Protein AF-A0A520KBC7-F1 (afdb_monomer)

Sequence (302 aa):
MHSKHIVSLVLLIMVIATLPVSIAQEDVDVLFDLSKEHDATYGNPIVQSDRLCSSLADDGITYGFIEEDETLSLASLVRARILVIWDPDEMYSSEEMEAVRAFVEQGGVLIFAGTSFFDTPSMVFDNINELLDPFGIQMVHERVIDRTNFVGCHCGTTPVATVFAPDSYFYNIEEIALSHSCYLEVEENVTVLVKGDDDAFVDKNNNEVHDEDEPQGDIPLIAQTVYGEGKVIVLPTEKTFERISIGRKDNMKFAVNLFGDLVSGSRPTEESSIPIPYVVAGIAVIAVCGGAVVIFMRRHQK

Solvent-accessible surface area (backbone atoms only — not comparable to full-atom values): 16171 Å² total; per-residue (Å²): 128,70,68,63,58,54,52,53,51,53,50,51,52,49,53,60,72,66,48,80,80,73,75,78,76,78,71,29,46,33,31,36,39,36,38,35,46,80,75,51,88,89,43,56,65,71,67,30,34,41,58,48,54,49,53,37,48,74,72,68,45,46,67,50,74,39,48,68,90,50,76,65,36,47,82,70,50,71,41,28,49,28,42,32,44,42,43,58,67,48,73,76,51,74,65,32,42,50,19,54,51,53,38,21,38,73,40,22,30,38,35,39,26,22,47,44,53,89,78,48,56,68,71,34,48,54,42,51,30,63,61,32,46,90,65,39,38,35,68,44,92,36,35,37,32,12,86,85,46,50,60,83,62,91,78,9,43,16,24,45,36,68,44,66,48,99,49,74,43,51,66,96,56,72,38,37,46,40,40,42,16,21,34,45,50,67,41,94,85,38,45,64,40,28,25,37,47,83,71,22,28,44,37,82,85,73,79,81,61,94,50,97,89,40,60,60,14,81,45,33,36,26,37,36,34,76,40,79,66,15,35,40,35,41,36,26,26,34,46,24,48,23,57,80,38,20,75,35,79,34,25,48,56,38,49,51,34,40,54,51,49,52,66,67,69,62,65,77,90,61,85,80,71,69,62,64,70,56,60,51,50,53,51,49,50,52,51,52,54,51,49,51,52,53,55,53,54,62,64,71,74,109

Secondary structure (DSSP, 8-state):
-THHHHHHHHHHHHHHHHS-----PPPEEEEEE-TT---TTS--HHHHSHHHHHHHHHTT--EEEE-TTPPP-HHHHTTEEEEEEE---SPPPHHHHHHHHHHHHTT-EEEEE---TTTS-HHHHHHHHHHHGGGTEEEESSEEE-SSSB-SSTT--SBEE-EE-S-GGGTT---EE-TT--EEEE-TTSEEEEE--TT-EEESSSSSS--TTS-BSS-EEEEEEEETTEEEEEES-GGGTSTTTTTSTTHHHHHHHHHHHHHHH----------HHHHHHHHHHHHHHHHHHHHHHHHT--

pLDDT: mean 83.07, std 18.8, range [35.19, 98.5]

Radius of gyration: 25.47 Å; Cα contacts (8 Å, |Δi|>4): 564; chains: 1; bounding box: 70×42×78 Å

Structure (mmCIF, N/CA/C/O backbone):
data_AF-A0A520KBC7-F1
#
_entry.id   AF-A0A520KBC7-F1
#
loop_
_atom_site.group_PDB
_atom_site.id
_atom_site.type_symbol
_atom_site.label_atom_id
_atom_site.label_alt_id
_atom_site.label_comp_id
_atom_site.label_asym_id
_atom_site.label_entity_id
_atom_site.label_seq_id
_atom_site.pdbx_PDB_ins_code
_atom_site.Cartn_x
_atom_site.Cartn_y
_atom_site.Cartn_z
_atom_site.occupancy
_atom_site.B_iso_or_equiv
_atom_site.auth_seq_id
_atom_site.auth_comp_id
_atom_site.auth_asym_id
_atom_site.auth_atom_id
_atom_site.pdbx_PDB_model_num
ATOM 1 N N . MET A 1 1 ? -32.234 22.186 57.956 1.00 51.84 1 MET A N 1
ATOM 2 C CA . MET A 1 1 ? -32.340 20.938 57.159 1.00 51.84 1 MET A CA 1
ATOM 3 C C . MET A 1 1 ? -32.012 21.122 55.668 1.00 51.84 1 MET A C 1
ATOM 5 O O . MET A 1 1 ? -31.654 20.145 55.038 1.00 51.84 1 MET A O 1
ATOM 9 N N . HIS A 1 2 ? -32.038 22.341 55.106 1.00 50.91 2 HIS A N 1
ATOM 10 C CA . HIS A 1 2 ? -31.767 22.600 53.676 1.00 50.91 2 HIS A CA 1
ATOM 11 C C . HIS A 1 2 ? -30.301 22.464 53.205 1.00 50.91 2 HIS A C 1
ATOM 13 O O . HIS A 1 2 ? -30.071 22.229 52.025 1.00 50.91 2 HIS A O 1
ATOM 19 N N . SER A 1 3 ? -29.300 22.566 54.089 1.00 49.81 3 SER A N 1
ATOM 20 C CA . SER A 1 3 ? -27.886 22.581 53.660 1.00 49.81 3 SER A CA 1
ATOM 21 C C . SER A 1 3 ? -27.352 21.206 53.221 1.00 49.81 3 SER A C 1
ATOM 23 O O . SER A 1 3 ? -26.465 21.145 52.378 1.00 49.81 3 SER A O 1
ATOM 25 N N . LYS A 1 4 ? -27.917 20.095 53.718 1.00 47.84 4 LYS A N 1
ATOM 26 C CA . LYS A 1 4 ? -27.456 18.742 53.355 1.00 47.84 4 LYS A CA 1
ATOM 27 C C . LYS A 1 4 ? -27.830 18.350 51.919 1.00 47.84 4 LYS A C 1
ATOM 29 O O . LYS A 1 4 ? -27.088 17.617 51.280 1.00 47.84 4 LYS A O 1
ATOM 34 N N . HIS A 1 5 ? -28.943 18.869 51.397 1.00 50.50 5 HIS A N 1
ATOM 35 C CA . HIS A 1 5 ? -29.412 18.552 50.042 1.00 50.50 5 HIS A CA 1
ATOM 36 C C . HIS A 1 5 ? -28.652 19.328 48.966 1.00 50.50 5 HIS A C 1
ATOM 38 O O . HIS A 1 5 ? -28.378 18.778 47.906 1.00 50.50 5 HIS A O 1
ATOM 44 N N . ILE A 1 6 ? -28.235 20.562 49.272 1.00 59.25 6 ILE A N 1
ATOM 45 C CA . ILE A 1 6 ? -27.356 21.347 48.395 1.00 59.25 6 ILE A CA 1
ATOM 46 C C . ILE A 1 6 ? -25.980 20.679 48.305 1.00 59.25 6 ILE A C 1
ATOM 48 O O . ILE A 1 6 ? -25.452 20.522 47.211 1.00 59.25 6 ILE A O 1
ATOM 52 N N . VAL A 1 7 ? -25.440 20.196 49.430 1.00 62.03 7 VAL A N 1
ATOM 53 C CA . VAL A 1 7 ? -24.154 19.481 49.450 1.00 62.03 7 VAL A CA 1
ATOM 54 C C . VAL A 1 7 ? -24.212 18.183 48.635 1.00 62.03 7 VAL A C 1
ATOM 56 O O . VAL A 1 7 ? -23.311 17.947 47.839 1.00 62.03 7 VAL A O 1
ATOM 59 N N . SER A 1 8 ? -25.277 17.378 48.751 1.00 59.84 8 SER A N 1
ATOM 60 C CA . SER A 1 8 ? -25.430 16.164 47.926 1.00 59.84 8 SER A CA 1
ATOM 61 C C . SER A 1 8 ? -25.583 16.452 46.431 1.00 59.84 8 SER A C 1
ATOM 63 O O . SER A 1 8 ? -25.040 15.705 45.625 1.00 59.84 8 SER A O 1
ATOM 65 N N . LEU A 1 9 ? -26.299 17.515 46.050 1.00 59.88 9 LEU A N 1
ATOM 66 C CA . LEU A 1 9 ? -26.472 17.874 44.640 1.00 59.88 9 LEU A CA 1
ATOM 67 C C . LEU A 1 9 ? -25.161 18.394 44.028 1.00 59.88 9 LEU A C 1
ATOM 69 O O . LEU A 1 9 ? -24.822 18.028 42.908 1.00 59.88 9 LEU A O 1
ATOM 73 N N . VAL A 1 10 ? -24.396 19.190 44.781 1.00 64.38 10 VAL A N 1
ATOM 74 C CA . VAL A 1 10 ? -23.075 19.683 44.360 1.00 64.38 10 VAL A CA 1
ATOM 75 C C . VAL A 1 10 ? -22.066 18.538 44.246 1.00 64.38 10 VAL A C 1
ATOM 77 O O . VAL A 1 10 ? -21.318 18.498 43.275 1.00 64.38 10 VAL A O 1
ATOM 80 N N . LEU A 1 11 ? -22.084 17.571 45.172 1.00 59.16 11 LEU A N 1
ATOM 81 C CA . LEU A 1 11 ? -21.259 16.359 45.082 1.00 59.16 11 LEU A CA 1
ATOM 82 C C . LEU A 1 11 ? -21.613 15.510 43.857 1.00 59.16 11 LEU A C 1
ATOM 84 O O . LEU A 1 11 ? -20.711 15.020 43.192 1.00 59.16 11 LEU A O 1
ATOM 88 N N . LEU A 1 12 ? -22.898 15.371 43.520 1.00 58.34 12 LEU A N 1
ATOM 89 C CA . LEU A 1 12 ? -23.326 14.620 42.337 1.00 58.34 12 LEU A CA 1
ATOM 90 C C . LEU A 1 12 ? -22.890 15.307 41.033 1.00 58.34 12 LEU A C 1
ATOM 92 O O . LEU A 1 12 ? -22.403 14.640 40.126 1.00 58.34 12 LEU A O 1
ATOM 96 N N . ILE A 1 13 ? -23.013 16.636 40.952 1.00 59.69 13 ILE A N 1
ATOM 97 C CA . ILE A 1 13 ? -22.555 17.416 39.792 1.00 59.69 13 ILE A CA 1
ATOM 98 C C . ILE A 1 13 ? -21.027 17.378 39.680 1.00 59.69 13 ILE A C 1
ATOM 100 O O . ILE A 1 13 ? -20.516 17.232 38.576 1.00 59.69 13 ILE A O 1
ATOM 104 N N . MET A 1 14 ? -20.293 17.447 40.798 1.00 54.41 14 MET A N 1
ATOM 105 C CA . MET A 1 14 ? -18.836 17.281 40.787 1.00 54.41 14 MET A CA 1
ATOM 106 C C . MET A 1 14 ? -18.424 15.882 40.334 1.00 54.41 14 MET A C 1
ATOM 108 O O . MET A 1 14 ? -17.518 15.782 39.523 1.00 54.41 14 MET A O 1
ATOM 112 N N . VAL A 1 15 ? -19.109 14.822 40.777 1.00 56.53 15 VAL A N 1
ATOM 113 C CA . VAL A 1 15 ? -18.827 13.452 40.318 1.00 56.53 15 VAL A CA 1
ATOM 114 C C . VAL A 1 15 ? -19.053 13.327 38.810 1.00 56.53 15 VAL A C 1
ATOM 116 O O . VAL A 1 15 ? -18.193 12.787 38.124 1.00 56.53 15 VAL A O 1
ATOM 119 N N . ILE A 1 16 ? -20.142 13.892 38.275 1.00 56.03 16 ILE A N 1
ATOM 120 C CA . ILE A 1 16 ? -20.422 13.894 36.828 1.00 56.03 16 ILE A CA 1
ATOM 121 C C . ILE A 1 16 ? -19.399 14.743 36.054 1.00 56.03 16 ILE A C 1
ATOM 123 O O . ILE A 1 16 ? -18.991 14.347 34.971 1.00 56.03 16 ILE A O 1
ATOM 127 N N . ALA A 1 17 ? -18.939 15.866 36.612 1.00 54.88 17 ALA A N 1
ATOM 128 C CA . ALA A 1 17 ? -17.923 16.727 35.997 1.00 54.88 17 ALA A CA 1
ATOM 129 C C . ALA A 1 17 ? -16.489 16.168 36.091 1.00 54.88 17 ALA A C 1
ATOM 131 O O . ALA A 1 17 ? -15.607 16.646 35.385 1.00 54.88 17 ALA A O 1
ATOM 132 N N . THR A 1 18 ? -16.245 15.184 36.964 1.00 48.97 18 THR A N 1
ATOM 133 C CA . THR A 1 18 ? -14.962 14.463 37.067 1.00 48.97 18 THR A CA 1
ATOM 134 C C . THR A 1 18 ? -14.933 13.156 36.288 1.00 48.97 18 THR A C 1
ATOM 136 O O . THR A 1 18 ? -13.871 12.544 36.189 1.00 48.97 18 THR A O 1
ATOM 139 N N . LEU A 1 19 ? -16.073 12.698 35.760 1.00 42.78 19 LEU A N 1
ATOM 140 C CA . LEU A 1 19 ? -16.052 11.593 34.814 1.00 42.78 19 LEU A CA 1
ATOM 141 C C . LEU A 1 19 ? -15.386 12.117 33.540 1.00 42.78 19 LEU A C 1
ATOM 143 O O . LEU A 1 19 ? -15.850 13.129 33.009 1.00 42.78 19 LEU A O 1
ATOM 147 N N . PRO A 1 20 ? -14.304 11.483 33.057 1.00 40.88 20 PRO A N 1
ATOM 148 C CA . PRO A 1 20 ? -13.766 11.830 31.760 1.00 40.88 20 PRO A CA 1
ATOM 149 C C . PRO A 1 20 ? -14.898 11.642 30.754 1.00 40.88 20 PRO A C 1
ATOM 151 O O . PRO A 1 20 ? -15.400 10.533 30.560 1.00 40.88 20 PRO A O 1
ATOM 154 N N . VAL A 1 21 ? -15.342 12.743 30.152 1.00 41.38 21 VAL A N 1
ATOM 155 C CA . VAL A 1 21 ? -16.108 12.681 28.915 1.00 41.38 21 VAL A CA 1
ATOM 156 C C . VAL A 1 21 ? -15.097 12.209 27.882 1.00 41.38 21 VAL A C 1
ATOM 158 O O . VAL A 1 21 ? -14.414 13.012 27.257 1.00 41.38 21 VAL A O 1
ATOM 161 N N . SER A 1 22 ? -14.924 10.893 27.784 1.00 43.44 22 SER A N 1
ATOM 162 C CA . SER A 1 22 ? -14.342 10.301 26.595 1.00 43.44 22 SER A CA 1
ATOM 163 C C . SER A 1 22 ? -15.355 10.606 25.501 1.00 43.44 22 SER A C 1
ATOM 165 O O . SER A 1 22 ? -16.451 10.044 25.472 1.00 43.44 22 SER A O 1
ATOM 167 N N . ILE A 1 23 ? -15.058 11.634 24.708 1.00 44.06 23 ILE A N 1
ATOM 168 C CA . ILE A 1 23 ? -15.735 11.835 23.436 1.00 44.06 23 ILE A CA 1
ATOM 169 C C . ILE A 1 23 ? -15.418 10.555 22.672 1.00 44.06 23 ILE A C 1
ATOM 171 O O . ILE A 1 23 ? -14.254 10.310 22.367 1.00 44.06 23 ILE A O 1
ATOM 175 N N . ALA A 1 24 ? -16.413 9.691 22.482 1.00 52.38 24 ALA A N 1
ATOM 176 C CA . ALA A 1 24 ? -16.240 8.524 21.638 1.00 52.38 24 ALA A CA 1
ATOM 177 C C . ALA A 1 24 ? -15.843 9.046 20.251 1.00 52.38 24 ALA A C 1
ATOM 179 O O . ALA A 1 24 ? -16.612 9.792 19.643 1.00 52.38 24 ALA A O 1
ATOM 180 N N . GLN A 1 25 ? -14.618 8.745 19.814 1.00 63.28 25 GLN A N 1
ATOM 181 C CA . GLN A 1 25 ? -14.215 8.941 18.424 1.00 63.28 25 GLN A CA 1
ATOM 182 C C . GLN A 1 25 ? -15.192 8.143 17.550 1.00 63.28 25 GLN A C 1
ATOM 184 O O . GLN A 1 25 ? -15.573 7.033 17.919 1.00 63.28 25 GLN A O 1
ATOM 189 N N . GLU A 1 26 ? -15.646 8.732 16.444 1.00 77.38 26 GLU A N 1
ATOM 190 C CA . GLU A 1 26 ? -16.588 8.064 15.543 1.00 77.38 26 GLU A CA 1
ATOM 191 C C . GLU A 1 26 ? -15.922 6.864 14.854 1.00 77.38 26 GLU A C 1
ATOM 193 O O . GLU A 1 26 ? -14.722 6.894 14.550 1.00 77.38 26 GLU A O 1
ATOM 198 N N . ASP A 1 27 ? -16.721 5.818 14.628 1.00 91.31 27 ASP A N 1
ATOM 199 C CA . ASP A 1 27 ? -16.330 4.674 13.809 1.00 91.31 27 ASP A CA 1
ATOM 200 C C . ASP A 1 27 ? -16.151 5.136 12.358 1.00 91.31 27 ASP A C 1
ATOM 202 O O . ASP A 1 27 ? -16.960 5.909 11.834 1.00 91.31 27 ASP A O 1
ATOM 206 N N . VAL A 1 28 ? -15.097 4.653 11.709 1.00 95.25 28 VAL A N 1
ATOM 207 C CA . VAL A 1 28 ? -14.745 4.983 10.323 1.00 95.25 28 VAL A CA 1
ATOM 208 C C . VAL A 1 28 ? -14.515 3.708 9.520 1.00 95.25 28 VAL A C 1
ATOM 210 O O . VAL A 1 28 ? -14.268 2.640 10.072 1.00 95.25 28 VAL A O 1
ATOM 213 N N . ASP A 1 29 ? -14.575 3.780 8.196 1.00 96.44 29 ASP A N 1
ATOM 214 C CA . ASP A 1 29 ? -14.237 2.628 7.361 1.00 96.44 29 ASP A CA 1
ATOM 215 C C . ASP A 1 29 ? -12.716 2.446 7.275 1.00 96.44 29 ASP A C 1
ATOM 217 O O . ASP A 1 29 ? -12.220 1.326 7.411 1.00 96.44 29 ASP A O 1
ATOM 221 N N . VAL A 1 30 ? -11.981 3.549 7.098 1.00 96.75 30 VAL A N 1
ATOM 222 C CA . VAL A 1 30 ? -10.523 3.569 6.909 1.00 96.75 30 VAL A CA 1
ATOM 223 C C . VAL A 1 30 ? -9.851 4.443 7.962 1.00 96.75 30 VAL A C 1
ATOM 225 O O . VAL A 1 30 ? -10.246 5.584 8.182 1.00 96.75 30 VAL A O 1
ATOM 228 N N . LEU A 1 31 ? -8.801 3.939 8.592 1.00 95.56 31 LEU A N 1
ATOM 229 C CA . LEU A 1 31 ? -7.990 4.683 9.543 1.00 95.56 31 LEU A CA 1
ATOM 230 C C . LEU A 1 31 ? -6.550 4.729 9.049 1.00 95.56 31 LEU A C 1
ATOM 232 O O . LEU A 1 31 ? -5.911 3.690 8.924 1.00 95.56 31 LEU A O 1
ATOM 236 N N . PHE A 1 32 ? -6.067 5.928 8.743 1.00 94.31 32 PHE A N 1
ATOM 237 C CA . PHE A 1 32 ? -4.689 6.162 8.328 1.00 94.31 32 PHE A CA 1
ATOM 238 C C . PHE A 1 32 ? -3.829 6.401 9.565 1.00 94.31 32 PHE A C 1
ATOM 240 O O . PHE A 1 32 ? -4.087 7.333 10.327 1.00 94.31 32 PHE A O 1
ATOM 247 N N . ASP A 1 33 ? -2.833 5.552 9.774 1.00 93.44 33 ASP A N 1
ATOM 248 C CA . ASP A 1 33 ? -1.809 5.759 10.782 1.00 93.44 33 ASP A CA 1
ATOM 249 C C . ASP A 1 33 ? -0.709 6.656 10.226 1.00 93.44 33 ASP A C 1
ATOM 251 O O . ASP A 1 33 ? 0.031 6.249 9.333 1.00 93.44 33 ASP A O 1
ATOM 255 N N . LEU A 1 34 ? -0.646 7.869 10.774 1.00 88.88 34 LEU A N 1
ATOM 256 C CA . LEU A 1 34 ? 0.386 8.871 10.522 1.00 88.88 34 LEU A CA 1
ATOM 257 C C . LEU A 1 34 ? 1.220 9.117 11.792 1.00 88.88 34 LEU A C 1
ATOM 259 O O . LEU A 1 34 ? 1.985 10.074 11.856 1.00 88.88 34 LEU A O 1
ATOM 263 N N . SER A 1 35 ? 1.056 8.290 12.837 1.00 87.25 35 SER A N 1
ATOM 264 C CA . SER A 1 35 ? 1.701 8.509 14.140 1.00 87.25 35 SER A CA 1
ATOM 265 C C . SER A 1 35 ? 3.222 8.359 14.096 1.00 87.25 35 SER A C 1
ATOM 267 O O . SER A 1 35 ? 3.921 8.831 14.992 1.00 87.25 35 SER A O 1
ATOM 269 N N . LYS A 1 36 ? 3.730 7.685 13.059 1.00 87.00 36 LYS A N 1
ATOM 270 C CA . LYS A 1 36 ? 5.150 7.436 12.807 1.00 87.00 36 LYS A CA 1
ATOM 271 C C . LYS A 1 36 ? 5.651 8.139 11.553 1.00 87.00 36 LYS A C 1
ATOM 273 O O . LYS A 1 36 ? 6.631 7.668 11.007 1.00 87.00 36 LYS A O 1
ATOM 278 N N . GLU A 1 37 ? 4.991 9.193 11.080 1.00 77.25 37 GLU A N 1
ATOM 279 C CA . GLU A 1 37 ? 5.426 9.959 9.906 1.00 77.25 37 GLU A CA 1
ATOM 280 C C . GLU A 1 37 ? 5.756 11.396 10.333 1.00 77.25 37 GLU A C 1
ATOM 282 O O . GLU A 1 37 ? 4.865 12.226 10.516 1.00 77.25 37 GLU A O 1
ATOM 287 N N . HIS A 1 38 ? 7.043 11.692 10.524 1.00 64.94 38 HIS A N 1
ATOM 288 C CA . HIS A 1 38 ? 7.527 12.989 11.015 1.00 64.94 38 HIS A CA 1
ATOM 289 C C . HIS A 1 38 ? 8.168 13.838 9.911 1.00 64.94 38 HIS A C 1
ATOM 291 O O . HIS A 1 38 ? 8.307 15.064 10.057 1.00 64.94 38 HIS A O 1
ATOM 297 N N . ASP A 1 39 ? 8.566 13.221 8.798 1.00 61.00 39 ASP A N 1
ATOM 298 C CA . ASP A 1 39 ? 9.258 13.903 7.721 1.00 61.00 39 ASP A CA 1
ATOM 299 C C . ASP A 1 39 ? 8.309 14.515 6.681 1.00 61.00 39 ASP A C 1
ATOM 301 O O . ASP A 1 39 ? 7.969 13.953 5.642 1.00 61.00 39 ASP A O 1
ATOM 305 N N . ALA A 1 40 ? 7.979 15.788 6.897 1.00 52.19 40 ALA A N 1
ATOM 306 C CA . ALA A 1 40 ? 7.295 16.622 5.913 1.00 52.19 40 ALA A CA 1
ATOM 307 C C . ALA A 1 40 ? 8.164 16.995 4.686 1.00 52.19 40 ALA A C 1
ATOM 309 O O . ALA A 1 40 ? 7.801 17.935 3.965 1.00 52.19 40 ALA A O 1
ATOM 310 N N . THR A 1 41 ? 9.300 16.326 4.427 1.00 50.88 41 THR A N 1
ATOM 311 C CA . THR A 1 41 ? 10.206 16.609 3.293 1.00 50.88 41 THR A CA 1
ATOM 312 C C . THR A 1 41 ? 9.456 16.698 1.965 1.00 50.88 41 THR A C 1
ATOM 314 O O . THR A 1 41 ? 9.774 17.563 1.140 1.00 50.88 41 THR A O 1
ATOM 317 N N . TYR A 1 42 ? 8.397 15.904 1.781 1.00 55.81 42 TYR A N 1
ATOM 318 C CA . TYR A 1 42 ? 7.531 15.989 0.602 1.00 55.81 42 TYR A CA 1
ATOM 319 C C . TYR A 1 42 ? 6.178 16.656 0.859 1.00 55.81 42 TYR A C 1
ATOM 321 O O . TYR A 1 42 ? 5.507 17.033 -0.100 1.00 55.81 42 TYR A O 1
ATOM 329 N N . GLY A 1 43 ? 5.791 16.903 2.108 1.00 60.09 43 GLY A N 1
ATOM 330 C CA . GLY A 1 43 ? 4.594 17.653 2.486 1.00 60.09 43 GLY A CA 1
ATOM 331 C C . GLY A 1 43 ? 3.890 17.048 3.693 1.00 60.09 43 GLY A C 1
ATOM 332 O O . GLY A 1 43 ? 4.299 16.027 4.214 1.00 60.09 43 GLY A O 1
ATOM 333 N N . ASN A 1 44 ? 2.814 17.691 4.144 1.00 74.50 44 ASN A N 1
ATOM 334 C CA . ASN A 1 44 ? 1.978 17.126 5.198 1.00 74.50 44 ASN A CA 1
ATOM 335 C C . ASN A 1 44 ? 1.244 15.871 4.657 1.00 74.50 44 ASN A C 1
ATOM 337 O O . ASN A 1 44 ? 0.630 15.981 3.589 1.00 74.50 44 ASN A O 1
ATOM 341 N N . PRO A 1 45 ? 1.233 14.733 5.366 1.00 75.12 45 PRO A N 1
ATOM 342 C CA . PRO A 1 45 ? 0.689 13.478 4.831 1.00 75.12 45 PRO A CA 1
ATOM 343 C C . PRO A 1 45 ? -0.824 13.510 4.597 1.00 75.12 45 PRO A C 1
ATOM 345 O O . PRO A 1 45 ? -1.341 12.959 3.623 1.00 75.12 45 PRO A O 1
ATOM 348 N N . ILE A 1 46 ? -1.556 14.277 5.411 1.00 81.88 46 ILE A N 1
ATOM 349 C CA . ILE A 1 46 ? -2.983 14.573 5.200 1.00 81.88 46 ILE A CA 1
ATOM 350 C C . ILE A 1 46 ? -3.171 15.364 3.895 1.00 81.88 46 ILE A C 1
ATOM 352 O O . ILE A 1 46 ? -4.124 15.150 3.146 1.00 81.88 46 ILE A O 1
ATOM 356 N N . VAL A 1 47 ? -2.248 16.276 3.576 1.00 83.19 47 VAL A N 1
ATOM 357 C CA . VAL A 1 47 ? -2.260 17.012 2.300 1.00 83.19 47 VAL A CA 1
ATOM 358 C C . VAL A 1 47 ? -1.872 16.111 1.128 1.00 83.19 47 VAL A C 1
ATOM 360 O O . VAL A 1 47 ? -2.381 16.319 0.025 1.00 83.19 47 VAL A O 1
ATOM 363 N N . GLN A 1 48 ? -0.991 15.131 1.334 1.00 85.38 48 GLN A N 1
ATOM 364 C CA . GLN A 1 48 ? -0.601 14.182 0.291 1.00 85.38 48 GLN A CA 1
ATOM 365 C C . GLN A 1 48 ? -1.675 13.136 0.007 1.00 85.38 48 GLN A C 1
ATOM 367 O O . GLN A 1 48 ? -1.851 12.745 -1.145 1.00 85.38 48 GLN A O 1
ATOM 372 N N . SER A 1 49 ? -2.451 12.746 1.010 1.00 87.06 49 SER A N 1
ATOM 373 C CA . SER A 1 49 ? -3.584 11.830 0.868 1.00 87.06 49 SER A CA 1
ATOM 374 C C . SER A 1 49 ? -4.889 12.533 0.458 1.00 87.06 49 SER A C 1
ATOM 376 O O . SER A 1 49 ? -5.904 11.863 0.268 1.00 87.06 49 SER A O 1
ATOM 378 N N . ASP A 1 50 ? -4.892 13.860 0.253 1.00 90.75 50 ASP A N 1
ATOM 379 C CA . ASP A 1 50 ? -6.113 14.659 0.048 1.00 90.75 50 ASP A CA 1
ATOM 380 C C . ASP A 1 50 ? -6.993 14.166 -1.111 1.00 90.75 50 ASP A C 1
ATOM 382 O O . ASP A 1 50 ? -8.220 14.103 -0.995 1.00 90.75 50 ASP A O 1
ATOM 386 N N . ARG A 1 51 ? -6.376 13.776 -2.228 1.00 94.31 51 ARG A N 1
ATOM 387 C CA . ARG A 1 51 ? -7.065 13.243 -3.410 1.00 94.31 51 ARG A CA 1
ATOM 388 C C . ARG A 1 51 ? -7.624 11.848 -3.189 1.00 94.31 51 ARG A C 1
ATOM 390 O O . ARG A 1 51 ? -8.731 11.592 -3.657 1.00 94.31 51 ARG A O 1
ATOM 397 N N . LEU A 1 52 ? -6.883 10.981 -2.498 1.00 95.12 52 LEU A N 1
ATOM 398 C CA . LEU A 1 52 ? -7.376 9.660 -2.115 1.00 95.12 52 LEU A CA 1
ATOM 399 C C . LEU A 1 52 ? -8.598 9.826 -1.214 1.00 95.12 52 LEU A C 1
ATOM 401 O O . LEU A 1 52 ? -9.681 9.367 -1.552 1.00 95.12 52 LEU A O 1
ATOM 405 N N . CYS A 1 53 ? -8.432 10.570 -0.124 1.00 95.12 53 CYS A N 1
ATOM 406 C CA . CYS A 1 53 ? -9.468 10.850 0.859 1.00 95.12 53 CYS A CA 1
ATOM 407 C C . CYS A 1 53 ? -10.723 11.472 0.230 1.00 95.12 53 CYS A C 1
ATOM 409 O O . CYS A 1 53 ? -11.838 11.053 0.528 1.00 95.12 53 CYS A O 1
ATOM 411 N N . SER A 1 54 ? -10.555 12.424 -0.694 1.00 95.69 54 SER A N 1
ATOM 412 C CA . SER A 1 54 ? -11.683 13.010 -1.430 1.00 95.69 54 SER A CA 1
ATOM 413 C C . SER A 1 54 ? -12.423 11.963 -2.265 1.00 95.69 54 SER A C 1
ATOM 415 O O . SER A 1 54 ? -13.648 11.937 -2.245 1.00 95.69 54 SER A O 1
ATOM 417 N N . SER A 1 55 ? -11.697 11.074 -2.952 1.00 96.06 55 SER A N 1
ATOM 418 C CA . SER A 1 55 ? -12.316 9.997 -3.732 1.00 96.06 55 SER A CA 1
ATOM 419 C C . SER A 1 55 ? -13.043 8.986 -2.845 1.00 96.06 55 SER A C 1
ATOM 421 O O . SER A 1 55 ? -14.144 8.569 -3.184 1.00 96.06 55 SER A O 1
ATOM 423 N N . LEU A 1 56 ? -12.462 8.624 -1.694 1.00 96.00 56 LEU A N 1
ATOM 424 C CA . LEU A 1 56 ? -13.115 7.757 -0.710 1.00 96.00 56 LEU A CA 1
ATOM 425 C C . LEU A 1 56 ? -14.425 8.387 -0.214 1.00 96.00 56 LEU A C 1
ATOM 427 O O . LEU A 1 56 ? -15.463 7.729 -0.215 1.00 96.00 56 LEU A O 1
ATOM 431 N N . ALA A 1 57 ? -14.402 9.676 0.138 1.00 96.19 57 ALA A N 1
ATOM 432 C CA . ALA A 1 57 ? -15.598 10.400 0.566 1.00 96.19 57 ALA A CA 1
ATOM 433 C C . ALA A 1 57 ? -16.667 10.494 -0.533 1.00 96.19 57 ALA A C 1
ATOM 435 O O . ALA A 1 57 ? -17.854 10.349 -0.231 1.00 96.19 57 ALA A O 1
ATOM 436 N N . ASP A 1 58 ? -16.268 10.714 -1.789 1.00 96.12 58 ASP A N 1
ATOM 437 C CA . ASP A 1 58 ? -17.184 10.745 -2.937 1.00 96.12 58 ASP A CA 1
ATOM 438 C C . ASP A 1 58 ? -17.903 9.394 -3.128 1.00 96.12 58 ASP A C 1
ATOM 440 O O . ASP A 1 58 ? -19.081 9.371 -3.498 1.00 96.12 58 ASP A O 1
ATOM 444 N N . ASP A 1 59 ? -17.239 8.286 -2.783 1.00 93.75 59 ASP A N 1
ATOM 445 C CA . ASP A 1 59 ? -17.802 6.928 -2.775 1.00 93.75 59 ASP A CA 1
ATOM 446 C C . ASP A 1 59 ? -18.525 6.564 -1.461 1.00 93.75 59 ASP A C 1
ATOM 448 O O . ASP A 1 59 ? -19.038 5.453 -1.301 1.00 93.75 59 ASP A O 1
ATOM 452 N N . GLY A 1 60 ? -18.625 7.506 -0.517 1.00 94.88 60 GLY A N 1
ATOM 453 C CA . GLY A 1 60 ? -19.293 7.318 0.772 1.00 94.88 60 GLY A CA 1
ATOM 454 C C . GLY A 1 60 ? -18.497 6.497 1.789 1.00 94.88 60 GLY A C 1
ATOM 455 O O . GLY A 1 60 ? -19.079 6.045 2.774 1.00 94.88 60 GLY A O 1
ATOM 456 N N . ILE A 1 61 ? -17.195 6.309 1.562 1.00 96.31 61 ILE A N 1
ATOM 457 C CA . ILE A 1 61 ? -16.267 5.658 2.488 1.00 96.31 61 ILE A CA 1
ATOM 458 C C . ILE A 1 61 ? -15.773 6.698 3.495 1.00 96.31 61 ILE A C 1
ATOM 460 O O . ILE A 1 61 ? -15.174 7.716 3.139 1.00 96.31 61 ILE A O 1
ATOM 464 N N . THR A 1 62 ? -16.033 6.438 4.772 1.00 96.44 62 THR A N 1
ATOM 465 C CA . THR A 1 62 ? -15.590 7.292 5.878 1.00 96.44 62 THR A CA 1
ATOM 466 C C . THR A 1 62 ? -14.141 7.005 6.246 1.00 96.44 62 THR A C 1
ATOM 468 O O . THR A 1 62 ? -13.688 5.862 6.198 1.00 96.44 62 THR A O 1
ATOM 471 N N . TYR A 1 63 ? -13.398 8.037 6.637 1.00 95.25 63 TYR A N 1
ATOM 472 C CA . TYR A 1 63 ? -12.009 7.871 7.038 1.00 95.25 63 TYR A CA 1
ATOM 473 C C . TYR A 1 63 ? -11.624 8.762 8.217 1.00 95.25 63 TYR A C 1
ATOM 475 O O . TYR A 1 63 ? -12.255 9.788 8.479 1.00 95.25 63 TYR A O 1
ATOM 483 N N . GLY A 1 64 ? -10.570 8.359 8.920 1.00 93.44 64 GLY A N 1
ATOM 484 C CA . GLY A 1 64 ? -9.945 9.115 9.998 1.00 93.44 64 GLY A CA 1
ATOM 485 C C . GLY A 1 64 ? -8.428 8.960 9.991 1.00 93.44 64 GLY A C 1
ATOM 486 O O . GLY A 1 64 ? -7.876 8.195 9.201 1.00 93.44 64 GLY A O 1
ATOM 487 N N . PHE A 1 65 ? -7.775 9.673 10.904 1.00 91.69 65 PHE A N 1
ATOM 488 C CA . PHE A 1 65 ? -6.328 9.640 11.095 1.00 91.69 65 PHE A CA 1
ATOM 489 C C . PHE A 1 65 ? -5.991 9.282 12.547 1.00 91.69 65 PHE A C 1
ATOM 491 O O . PHE A 1 65 ? -6.784 9.561 13.454 1.00 91.69 65 PHE A O 1
ATOM 498 N N . ILE A 1 66 ? -4.837 8.651 12.733 1.00 90.25 66 ILE A N 1
ATOM 499 C CA . ILE A 1 66 ? -4.100 8.567 13.996 1.00 90.25 66 ILE A CA 1
ATOM 500 C C . ILE A 1 66 ? -2.897 9.495 13.822 1.00 90.25 66 ILE A C 1
ATOM 502 O O . ILE A 1 66 ? -2.121 9.313 12.885 1.00 90.25 66 ILE A O 1
ATOM 506 N N . GLU A 1 67 ? -2.800 10.524 14.659 1.00 84.06 67 GLU A N 1
ATOM 507 C CA . GLU A 1 67 ? -1.760 11.560 14.575 1.00 84.06 67 GLU A CA 1
ATOM 508 C C . GLU A 1 67 ? -0.559 11.232 15.492 1.00 84.06 67 GLU A C 1
ATOM 510 O O . GLU A 1 67 ? -0.612 10.287 16.278 1.00 84.06 67 GLU A O 1
ATOM 515 N N . GLU A 1 68 ? 0.532 12.002 15.381 1.00 75.06 68 GLU A N 1
ATOM 516 C CA . GLU A 1 68 ? 1.842 11.793 16.044 1.00 75.06 68 GLU A CA 1
ATOM 517 C C . GLU A 1 68 ? 1.781 11.520 17.563 1.00 75.06 68 GLU A C 1
ATOM 519 O O . GLU A 1 68 ? 2.652 10.851 18.120 1.00 75.06 68 GLU A O 1
ATOM 524 N N . ASP A 1 69 ? 0.775 12.037 18.273 1.00 75.75 69 ASP A N 1
ATOM 525 C CA . ASP A 1 69 ? 0.644 11.893 19.727 1.00 75.75 69 ASP A CA 1
ATOM 526 C C . ASP A 1 69 ? -0.223 10.703 20.170 1.00 75.75 69 ASP A C 1
ATOM 528 O O . ASP A 1 69 ? -0.344 10.434 21.374 1.00 75.75 69 ASP A O 1
ATOM 532 N N . GLU A 1 70 ? -0.790 9.955 19.224 1.00 82.25 70 GLU A N 1
ATOM 533 C CA . GLU A 1 70 ? -1.600 8.771 19.482 1.00 82.25 70 GLU A CA 1
ATOM 534 C C . GLU A 1 70 ? -0.780 7.481 19.308 1.00 82.25 70 GLU A C 1
ATOM 536 O O . GLU A 1 70 ? -0.102 7.256 18.313 1.00 82.25 70 GLU A O 1
ATOM 541 N N . THR A 1 71 ? -0.858 6.582 20.291 1.00 86.69 71 THR A N 1
ATOM 542 C CA . THR A 1 71 ? -0.253 5.244 20.201 1.00 86.69 71 THR A CA 1
ATOM 543 C C . THR A 1 71 ? -1.229 4.273 19.546 1.00 86.69 71 THR A C 1
ATOM 545 O O . THR A 1 71 ? -2.410 4.235 19.923 1.00 86.69 71 THR A O 1
ATOM 548 N N . LEU A 1 72 ? -0.745 3.420 18.637 1.00 91.50 72 LEU A N 1
ATOM 549 C CA . LEU A 1 72 ? -1.571 2.331 18.116 1.00 91.50 72 LEU A CA 1
ATOM 550 C C . LEU A 1 72 ? -1.944 1.375 19.247 1.00 91.50 72 LEU A C 1
ATOM 552 O O . LEU A 1 72 ? -1.107 0.746 19.890 1.00 91.50 72 LEU A O 1
ATOM 556 N N . SER A 1 73 ? -3.243 1.255 19.486 1.00 94.00 73 SER A N 1
ATOM 557 C CA . SER A 1 73 ? -3.797 0.342 20.470 1.00 94.00 73 SER A CA 1
ATOM 558 C C . SER A 1 73 ? -4.964 -0.392 19.843 1.00 94.00 73 SER A C 1
ATOM 560 O O . SER A 1 73 ? -5.690 0.169 19.027 1.00 94.00 73 SER A O 1
ATOM 562 N N . LEU A 1 74 ? -5.222 -1.628 20.265 1.00 93.06 74 LEU A N 1
ATOM 563 C CA . LEU A 1 74 ? -6.365 -2.366 19.731 1.00 93.06 74 LEU A CA 1
ATOM 564 C C . LEU A 1 74 ? -7.675 -1.574 19.908 1.00 93.06 74 LEU A C 1
ATOM 566 O O . LEU A 1 74 ? -8.513 -1.568 19.018 1.00 93.06 74 LEU A O 1
ATOM 570 N N . ALA A 1 75 ? -7.820 -0.846 21.020 1.00 90.31 75 ALA A N 1
ATOM 571 C CA . ALA A 1 75 ? -8.988 -0.010 21.282 1.00 90.31 75 ALA A CA 1
ATOM 572 C C . ALA A 1 75 ? -9.168 1.131 20.264 1.00 90.31 75 ALA A C 1
ATOM 574 O O . ALA A 1 75 ? -10.307 1.443 19.923 1.00 90.31 75 ALA A O 1
ATOM 575 N N . SER A 1 76 ? -8.080 1.741 19.779 1.00 90.12 76 SER A N 1
ATOM 576 C CA . SER A 1 76 ? -8.147 2.766 18.730 1.00 90.12 76 SER A CA 1
ATOM 577 C C . SER A 1 76 ? -8.323 2.165 17.337 1.00 90.12 76 SER A C 1
ATOM 579 O O . SER A 1 76 ? -8.944 2.805 16.495 1.00 90.12 76 SER A O 1
ATOM 581 N N . LEU A 1 77 ? -7.845 0.940 17.099 1.00 94.38 77 LEU A N 1
ATOM 582 C CA . LEU A 1 77 ? -7.931 0.270 15.798 1.00 94.38 77 LEU A CA 1
ATOM 583 C C . LEU A 1 77 ? -9.309 -0.343 15.508 1.00 94.38 77 LEU A C 1
ATOM 585 O O . LEU A 1 77 ? -9.784 -0.259 14.381 1.00 94.38 77 LEU A O 1
ATOM 589 N N . VAL A 1 78 ? -9.999 -0.907 16.509 1.00 92.81 78 VAL A N 1
ATOM 590 C CA . VAL A 1 78 ? -11.305 -1.583 16.306 1.00 92.81 78 VAL A CA 1
ATOM 591 C C . VAL A 1 78 ? -12.457 -0.647 15.919 1.00 92.81 78 VAL A C 1
ATOM 593 O O . VAL A 1 78 ? -13.538 -1.125 15.583 1.00 92.81 78 VAL A O 1
ATOM 596 N N . ARG A 1 79 ? -12.241 0.674 15.941 1.00 91.00 79 ARG A N 1
ATOM 597 C CA . ARG A 1 79 ? -13.184 1.665 15.389 1.00 91.00 79 ARG A CA 1
ATOM 598 C C . ARG A 1 79 ? -13.140 1.742 13.861 1.00 91.00 79 ARG A C 1
ATOM 600 O O . ARG A 1 79 ? -13.905 2.494 13.266 1.00 91.00 79 ARG A O 1
ATOM 607 N N . ALA A 1 80 ? -12.200 1.031 13.241 1.00 95.31 80 ALA A N 1
ATOM 608 C CA . ALA A 1 80 ? -11.976 1.020 11.811 1.00 95.31 80 ALA A CA 1
ATOM 609 C C . ALA A 1 80 ? -12.092 -0.389 11.234 1.00 95.31 80 ALA A C 1
ATOM 611 O O . ALA A 1 80 ? -11.898 -1.389 11.924 1.00 95.31 80 ALA A O 1
ATOM 612 N N . ARG A 1 81 ? -12.402 -0.473 9.940 1.00 95.00 81 ARG A N 1
ATOM 613 C CA . ARG A 1 81 ? -12.414 -1.744 9.195 1.00 95.00 81 ARG A CA 1
ATOM 614 C C . ARG A 1 81 ? -11.055 -1.998 8.557 1.00 95.00 81 ARG A C 1
ATOM 616 O O . ARG A 1 81 ? -10.595 -3.135 8.493 1.00 95.00 81 ARG A O 1
ATOM 623 N N . ILE A 1 82 ? -10.439 -0.922 8.080 1.00 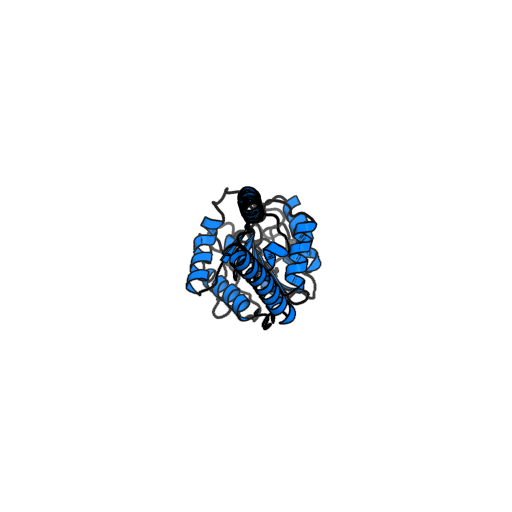97.69 82 ILE A N 1
ATOM 624 C CA . ILE A 1 82 ? -9.154 -0.914 7.397 1.00 97.69 82 ILE A CA 1
ATOM 625 C C . ILE A 1 82 ? -8.211 -0.004 8.181 1.00 97.69 82 ILE A C 1
ATOM 627 O O . ILE A 1 82 ? -8.529 1.162 8.402 1.00 97.69 82 ILE A O 1
ATOM 631 N N . LEU A 1 83 ? -7.054 -0.530 8.567 1.00 97.75 83 LEU A N 1
ATOM 632 C CA . LEU A 1 83 ? -5.903 0.246 9.010 1.00 97.75 83 LEU A CA 1
ATOM 633 C C . LEU A 1 83 ? -4.964 0.420 7.818 1.00 97.75 83 LEU A C 1
ATOM 635 O O . LEU A 1 83 ? -4.581 -0.568 7.192 1.00 97.75 83 LEU A O 1
ATOM 639 N N . VAL A 1 84 ? -4.579 1.655 7.525 1.00 96.75 84 VAL A N 1
ATOM 640 C CA . VAL A 1 84 ? -3.530 1.971 6.557 1.00 96.75 84 VAL A CA 1
ATOM 641 C C . VAL A 1 84 ? -2.322 2.470 7.330 1.00 96.75 84 VAL A C 1
ATOM 643 O O . VAL A 1 84 ? -2.388 3.554 7.893 1.00 96.75 84 VAL A O 1
ATOM 646 N N . ILE A 1 85 ? -1.239 1.699 7.357 1.00 94.50 85 ILE A N 1
ATOM 647 C CA . ILE A 1 85 ? 0.056 2.214 7.815 1.00 94.50 85 ILE A CA 1
ATOM 648 C C . ILE A 1 85 ? 0.689 2.930 6.632 1.00 94.50 85 ILE A C 1
ATOM 650 O O . ILE A 1 85 ? 0.832 2.323 5.567 1.00 94.50 85 ILE A O 1
ATOM 654 N N . TRP A 1 86 ? 0.988 4.214 6.803 1.00 91.12 86 TRP A N 1
ATOM 655 C CA . TRP A 1 86 ? 1.413 5.100 5.729 1.00 91.12 86 TRP A CA 1
ATOM 656 C C . TRP A 1 86 ? 2.802 5.662 6.032 1.00 91.12 86 TRP A C 1
ATOM 658 O O . TRP A 1 86 ? 2.963 6.367 7.018 1.00 91.12 86 TRP A O 1
ATOM 668 N N . ASP A 1 87 ? 3.785 5.304 5.200 1.00 87.19 87 ASP A N 1
ATOM 669 C CA . ASP A 1 87 ? 5.172 5.813 5.220 1.00 87.19 87 ASP A CA 1
ATOM 670 C C . ASP A 1 87 ? 5.793 6.047 6.612 1.00 87.19 87 ASP A C 1
ATOM 672 O O . ASP A 1 87 ? 6.213 7.160 6.929 1.00 87.19 87 ASP A O 1
ATOM 676 N N . PRO A 1 88 ? 5.863 5.015 7.473 1.00 88.56 88 PRO A N 1
ATOM 677 C CA . PRO A 1 88 ? 6.470 5.180 8.784 1.00 88.56 88 PRO A CA 1
ATOM 678 C C . PRO A 1 88 ? 7.975 5.474 8.656 1.00 88.56 88 PRO A C 1
ATOM 680 O O . PRO A 1 88 ? 8.724 4.688 8.073 1.00 88.56 88 PRO A O 1
ATOM 683 N N . ASP A 1 89 ? 8.422 6.574 9.262 1.00 86.12 89 ASP A N 1
ATOM 684 C CA . ASP A 1 89 ? 9.821 6.984 9.429 1.00 86.12 89 ASP A CA 1
ATOM 685 C C . ASP A 1 89 ? 10.347 6.780 10.864 1.00 86.12 89 ASP A C 1
ATOM 687 O O . ASP A 1 89 ? 11.547 6.922 11.130 1.00 86.12 89 ASP A O 1
ATOM 691 N N . GLU A 1 90 ? 9.469 6.363 11.778 1.00 88.50 90 GLU A N 1
ATOM 692 C CA . GLU A 1 90 ? 9.797 5.947 13.138 1.00 88.50 90 GLU A CA 1
ATOM 693 C C . GLU A 1 90 ? 9.448 4.480 13.414 1.00 88.50 90 GLU A C 1
ATOM 695 O O . GLU A 1 90 ? 8.628 3.849 12.751 1.00 88.50 90 GLU A O 1
ATOM 700 N N . MET A 1 91 ? 10.084 3.922 14.446 1.00 91.62 91 MET A N 1
ATOM 701 C CA . MET A 1 91 ? 9.850 2.541 14.857 1.00 91.62 91 MET A CA 1
ATOM 702 C C . MET A 1 91 ? 8.545 2.395 15.649 1.00 91.62 91 MET A C 1
ATOM 704 O O . MET A 1 91 ? 8.271 3.155 16.582 1.00 91.62 91 MET A O 1
ATOM 708 N N . TYR A 1 92 ? 7.808 1.329 15.360 1.00 93.94 92 TYR A N 1
ATOM 709 C CA . TYR A 1 92 ? 6.751 0.807 16.211 1.00 93.94 92 TYR A CA 1
ATOM 710 C C . TYR A 1 92 ? 7.334 0.042 17.400 1.00 93.94 92 TYR A C 1
ATOM 712 O O . TYR A 1 92 ? 8.301 -0.718 17.292 1.00 93.94 92 TYR A O 1
ATOM 720 N N . SER A 1 93 ? 6.711 0.230 18.556 1.00 95.88 93 SER A N 1
ATOM 721 C CA . SER A 1 93 ? 6.934 -0.583 19.749 1.00 95.88 93 SER A CA 1
ATOM 722 C C . SER A 1 93 ? 6.309 -1.971 19.603 1.00 95.88 93 SER A C 1
ATOM 724 O O . SER A 1 93 ? 5.375 -2.181 18.827 1.00 95.88 93 SER A O 1
ATOM 726 N N . SER A 1 94 ? 6.776 -2.929 20.407 1.00 96.69 94 SER A N 1
ATOM 727 C CA . SER A 1 94 ? 6.207 -4.280 20.418 1.00 96.69 94 SER A CA 1
ATOM 728 C C . SER A 1 94 ? 4.720 -4.283 20.793 1.00 96.69 94 SER A C 1
ATOM 730 O O . SER A 1 94 ? 3.964 -5.116 20.298 1.00 96.69 94 SER A O 1
ATOM 732 N N . GLU A 1 95 ? 4.277 -3.353 21.644 1.00 96.81 95 GLU A N 1
ATOM 733 C CA . GLU A 1 95 ? 2.867 -3.189 22.001 1.00 96.81 95 GLU A CA 1
ATOM 734 C C . GLU A 1 95 ? 2.010 -2.714 20.819 1.00 96.81 95 GLU A C 1
ATOM 736 O O . GLU A 1 95 ? 0.901 -3.218 20.632 1.00 96.81 95 GLU A O 1
ATOM 741 N N . GLU A 1 96 ? 2.518 -1.779 20.012 1.00 97.31 96 GLU A N 1
ATOM 742 C CA . GLU A 1 96 ? 1.839 -1.299 18.800 1.00 97.31 96 GLU A CA 1
ATOM 743 C C . GLU A 1 96 ? 1.762 -2.409 17.745 1.00 97.31 96 GLU A C 1
ATOM 745 O O . GLU A 1 96 ? 0.693 -2.661 17.189 1.00 97.31 96 GLU A O 1
ATOM 750 N N . MET A 1 97 ? 2.859 -3.141 17.527 1.00 97.94 97 MET A N 1
ATOM 751 C CA . MET A 1 97 ? 2.884 -4.284 16.606 1.00 97.94 97 MET A CA 1
ATOM 752 C C . MET A 1 97 ? 1.899 -5.381 17.016 1.00 97.94 97 MET A C 1
ATOM 754 O O . MET A 1 97 ? 1.183 -5.928 16.176 1.00 97.94 97 MET A O 1
ATOM 758 N N . GLU A 1 98 ? 1.819 -5.691 18.312 1.00 97.94 98 GLU A N 1
ATOM 759 C CA . GLU A 1 98 ? 0.858 -6.666 18.829 1.00 97.94 98 GLU A CA 1
ATOM 760 C C . GLU A 1 98 ? -0.587 -6.167 18.676 1.00 97.94 98 GLU A C 1
ATOM 762 O O . GLU A 1 98 ? -1.476 -6.953 18.352 1.00 97.94 98 GLU A O 1
ATOM 767 N N . ALA A 1 99 ? -0.836 -4.863 18.837 1.00 98.12 99 ALA A N 1
ATOM 768 C CA . ALA A 1 99 ? -2.148 -4.276 18.576 1.00 98.12 99 ALA A CA 1
ATOM 769 C C . ALA A 1 99 ? -2.562 -4.416 17.103 1.00 98.12 99 ALA A C 1
ATOM 771 O O . ALA A 1 99 ? -3.703 -4.797 16.833 1.00 98.12 99 ALA A O 1
ATOM 772 N N . VAL A 1 100 ? -1.646 -4.159 16.163 1.00 98.31 100 VAL A N 1
ATOM 773 C CA . VAL A 1 100 ? -1.884 -4.342 14.721 1.00 98.31 100 VAL A CA 1
ATOM 774 C C . VAL A 1 100 ? -2.144 -5.812 14.397 1.00 98.31 100 VAL A C 1
ATOM 776 O O . VAL A 1 100 ? -3.124 -6.127 13.720 1.00 98.31 100 VAL A O 1
ATOM 779 N N . ARG A 1 101 ? -1.330 -6.730 14.929 1.00 98.38 101 ARG A N 1
ATOM 780 C CA . ARG A 1 101 ? -1.530 -8.176 14.754 1.00 98.38 101 ARG A CA 1
ATOM 781 C C . ARG A 1 101 ? -2.899 -8.617 15.261 1.00 98.38 101 ARG A C 1
ATOM 783 O O . ARG A 1 101 ? -3.634 -9.270 14.526 1.00 98.38 101 ARG A O 1
ATOM 790 N N . ALA A 1 102 ? -3.259 -8.225 16.481 1.00 98.06 102 ALA A N 1
ATOM 791 C CA . ALA A 1 102 ? -4.539 -8.573 17.084 1.00 98.06 102 ALA A CA 1
ATOM 792 C C . ALA A 1 102 ? -5.726 -7.973 16.314 1.00 98.06 102 ALA A C 1
ATOM 794 O O . ALA A 1 102 ? -6.776 -8.609 16.229 1.00 98.06 102 ALA A O 1
ATOM 795 N N . PHE A 1 103 ? -5.574 -6.768 15.757 1.00 98.19 103 PHE A N 1
ATOM 796 C CA . PHE A 1 103 ? -6.580 -6.137 14.902 1.00 98.19 103 PHE A CA 1
ATOM 797 C C . PHE A 1 103 ? -6.837 -6.964 13.637 1.00 98.19 103 PHE A C 1
ATOM 799 O O . PHE A 1 103 ? -7.991 -7.273 13.340 1.00 98.19 103 PHE A O 1
ATOM 806 N N . VAL A 1 104 ? -5.778 -7.380 12.934 1.00 98.25 104 VAL A N 1
ATOM 807 C CA . VAL A 1 104 ? -5.903 -8.235 11.743 1.00 98.25 104 VAL A CA 1
ATOM 808 C C . VAL A 1 104 ? -6.477 -9.602 12.114 1.00 98.25 104 VAL A C 1
ATOM 810 O O . VAL A 1 104 ? -7.415 -10.068 11.476 1.00 98.25 104 VAL A O 1
ATOM 813 N N . GLU A 1 105 ? -5.981 -10.231 13.181 1.00 97.81 105 GLU A N 1
ATOM 814 C CA . GLU A 1 105 ? -6.460 -11.546 13.621 1.00 97.81 105 GLU A CA 1
ATOM 815 C C . GLU A 1 105 ? -7.977 -11.558 13.892 1.00 97.81 105 GLU A C 1
ATOM 817 O O . GLU A 1 105 ? -8.642 -12.548 13.587 1.00 97.81 105 GLU A O 1
ATOM 822 N N . GLN A 1 106 ? -8.531 -10.441 14.383 1.00 96.88 106 GLN A N 1
ATOM 823 C CA . GLN A 1 106 ? -9.959 -10.237 14.683 1.00 96.88 106 GLN A CA 1
ATOM 824 C C . GLN A 1 106 ? -10.814 -9.787 13.482 1.00 96.88 106 GLN A C 1
ATOM 826 O O . GLN A 1 106 ? -11.964 -9.387 13.667 1.00 96.88 106 GLN A O 1
ATOM 831 N N . GLY A 1 107 ? -10.282 -9.820 12.257 1.00 96.31 107 GLY A N 1
ATOM 832 C CA . GLY A 1 107 ? -11.044 -9.486 11.047 1.00 96.31 107 GLY A CA 1
ATOM 833 C C . GLY A 1 107 ? -10.776 -8.097 10.476 1.00 96.31 107 GLY A C 1
ATOM 834 O O . GLY A 1 107 ? -11.366 -7.735 9.455 1.00 96.31 107 GLY A O 1
ATOM 835 N N . GLY A 1 108 ? -9.885 -7.324 11.098 1.00 97.56 108 GLY A N 1
ATOM 836 C CA . GLY A 1 108 ? -9.386 -6.075 10.540 1.00 97.56 108 GLY A CA 1
ATOM 837 C C . GLY A 1 108 ? -8.583 -6.301 9.258 1.00 97.56 108 GLY A C 1
ATOM 838 O O . GLY A 1 108 ? -7.984 -7.357 9.040 1.00 97.56 108 GLY A O 1
ATOM 839 N N . VAL A 1 109 ? -8.561 -5.294 8.389 1.00 98.31 109 VAL A N 1
ATOM 840 C CA . VAL A 1 109 ? -7.708 -5.298 7.197 1.00 98.31 109 VAL A CA 1
ATOM 841 C C . VAL A 1 109 ? -6.531 -4.363 7.417 1.00 98.31 109 VAL A C 1
ATOM 843 O O . VAL A 1 109 ? -6.735 -3.177 7.654 1.00 98.31 109 VAL A O 1
ATOM 846 N N . LEU A 1 110 ? -5.309 -4.873 7.293 1.00 98.44 110 LEU A N 1
ATOM 847 C CA . LEU A 1 110 ? -4.106 -4.049 7.237 1.00 98.44 110 LEU A CA 1
ATOM 848 C C . LEU A 1 110 ? -3.733 -3.793 5.777 1.00 98.44 110 LEU A C 1
ATOM 850 O O . LEU A 1 110 ? -3.499 -4.730 5.015 1.00 98.44 110 LEU A O 1
ATOM 854 N N . ILE A 1 111 ? -3.631 -2.523 5.407 1.00 98.12 111 ILE A N 1
ATOM 855 C CA . ILE A 1 111 ? -2.911 -2.079 4.219 1.00 98.12 111 ILE A CA 1
ATOM 856 C C . ILE A 1 111 ? -1.608 -1.453 4.706 1.00 98.12 111 ILE A C 1
ATOM 858 O O . ILE A 1 111 ? -1.620 -0.386 5.313 1.00 98.12 111 ILE A O 1
ATOM 862 N N . PHE A 1 112 ? -0.483 -2.105 4.444 1.00 96.62 112 PHE A N 1
ATOM 863 C CA . PHE A 1 112 ? 0.819 -1.477 4.614 1.00 96.62 112 PHE A CA 1
ATOM 864 C C . PHE A 1 112 ? 1.160 -0.754 3.313 1.00 96.62 112 PHE A C 1
ATOM 866 O O . PHE A 1 112 ? 1.502 -1.384 2.309 1.00 96.62 112 PHE A O 1
ATOM 873 N N . ALA A 1 113 ? 0.991 0.564 3.302 1.00 90.12 113 ALA A N 1
ATOM 874 C CA . ALA A 1 113 ? 1.419 1.403 2.200 1.00 90.12 113 ALA A CA 1
ATOM 875 C C . ALA A 1 113 ? 2.898 1.711 2.428 1.00 90.12 113 ALA A C 1
ATOM 877 O O . ALA A 1 113 ? 3.226 2.534 3.276 1.00 90.12 113 ALA A O 1
ATOM 878 N N . GLY A 1 114 ? 3.742 0.953 1.715 1.00 74.50 114 GLY A N 1
ATOM 879 C CA . GLY A 1 114 ? 5.192 0.903 1.854 1.00 74.50 114 GLY A CA 1
ATOM 880 C C . GLY A 1 114 ? 5.897 2.240 2.008 1.00 74.50 114 GLY A C 1
ATOM 881 O O . GLY A 1 114 ? 5.331 3.287 1.740 1.00 74.50 114 GLY A O 1
ATOM 882 N N . THR A 1 115 ? 7.170 2.179 2.361 1.00 75.31 115 THR A N 1
ATOM 883 C CA . THR A 1 115 ? 8.007 3.366 2.505 1.00 75.31 115 THR A CA 1
ATOM 884 C C . THR A 1 115 ? 8.992 3.514 1.343 1.00 75.31 115 THR A C 1
ATOM 886 O O . THR A 1 115 ? 9.353 2.538 0.677 1.00 75.31 115 THR A O 1
ATOM 889 N N . SER A 1 116 ? 9.427 4.743 1.074 1.00 72.06 116 SER A N 1
ATOM 890 C CA . SER A 1 116 ? 10.378 5.063 0.006 1.00 72.06 116 SER A CA 1
ATOM 891 C C . SER A 1 116 ? 11.775 4.509 0.299 1.00 72.06 116 SER A C 1
ATOM 893 O O . SER A 1 116 ? 12.367 4.784 1.344 1.00 72.06 116 SER A O 1
ATOM 895 N N . PHE A 1 117 ? 12.375 3.821 -0.682 1.00 68.44 117 PHE A N 1
ATOM 896 C CA . PHE A 1 117 ? 13.777 3.378 -0.605 1.00 68.44 117 PHE A CA 1
ATOM 897 C C . PHE A 1 117 ? 14.748 4.526 -0.265 1.00 68.44 117 PHE A C 1
ATOM 899 O O . PHE A 1 117 ? 15.752 4.312 0.413 1.00 68.44 117 PHE A O 1
ATOM 906 N N . PHE A 1 118 ? 14.477 5.739 -0.752 1.00 72.12 118 PHE A N 1
ATOM 907 C CA . PHE A 1 118 ? 15.411 6.862 -0.638 1.00 72.12 118 PHE A CA 1
ATOM 908 C C . PHE A 1 118 ? 15.418 7.527 0.733 1.00 72.12 118 PHE A C 1
ATOM 910 O O . PHE A 1 118 ? 16.442 8.091 1.122 1.00 72.12 118 PHE A O 1
ATOM 917 N N . ASP A 1 119 ? 14.282 7.495 1.419 1.00 72.31 119 ASP A N 1
ATOM 918 C CA . ASP A 1 119 ? 14.013 8.416 2.518 1.00 72.31 119 ASP A CA 1
ATOM 919 C C . ASP A 1 119 ? 14.078 7.695 3.876 1.00 72.31 119 ASP A C 1
ATOM 921 O O . ASP A 1 119 ? 14.428 8.306 4.886 1.00 72.31 119 ASP A O 1
ATOM 925 N N . THR A 1 120 ? 13.887 6.370 3.887 1.00 77.94 120 THR A N 1
ATOM 926 C CA . THR A 1 120 ? 13.707 5.625 5.137 1.00 77.94 120 THR A CA 1
ATOM 927 C C . THR A 1 120 ? 14.976 4.925 5.618 1.00 77.94 120 THR A C 1
ATOM 929 O O . THR A 1 120 ? 15.592 4.148 4.879 1.00 77.94 120 THR A O 1
ATOM 932 N N . PRO A 1 121 ? 15.410 5.172 6.872 1.00 81.94 121 PRO A N 1
ATOM 933 C CA . PRO A 1 121 ? 16.584 4.521 7.438 1.00 81.94 121 PRO A CA 1
ATOM 934 C C . PRO A 1 121 ? 16.435 2.997 7.507 1.00 81.94 121 PRO A C 1
ATOM 936 O O . PRO A 1 121 ? 15.377 2.478 7.854 1.00 81.94 121 PRO A O 1
ATOM 939 N N . SER A 1 122 ? 17.535 2.265 7.313 1.00 83.62 122 SER A N 1
ATOM 940 C CA . SER A 1 122 ? 17.521 0.792 7.340 1.00 83.62 122 SER A CA 1
ATOM 941 C C . SER A 1 122 ? 16.979 0.199 8.651 1.00 83.62 122 SER A C 1
ATOM 943 O O . SER A 1 122 ? 16.346 -0.846 8.638 1.00 83.62 122 SER A O 1
ATOM 945 N N . MET A 1 123 ? 17.184 0.872 9.792 1.00 85.56 123 MET A N 1
ATOM 946 C CA . MET A 1 123 ? 16.646 0.417 11.086 1.00 85.56 123 MET A CA 1
ATOM 947 C C . MET A 1 123 ? 15.115 0.484 11.164 1.00 85.56 123 MET A C 1
ATOM 949 O O . MET A 1 123 ? 14.506 -0.271 11.915 1.00 85.56 123 MET A O 1
ATOM 953 N N . VAL A 1 124 ? 14.498 1.384 10.395 1.00 87.31 124 VAL A N 1
ATOM 954 C CA . VAL A 1 124 ? 13.041 1.479 10.284 1.00 87.31 124 VAL A CA 1
ATOM 955 C C . VAL A 1 124 ? 12.536 0.354 9.384 1.00 87.31 124 VAL A C 1
ATOM 957 O O . VAL A 1 124 ? 11.574 -0.305 9.750 1.00 87.31 124 VAL A O 1
ATOM 960 N N . PHE A 1 125 ? 13.249 0.022 8.298 1.00 88.81 125 PHE A N 1
ATOM 961 C CA . PHE A 1 125 ? 12.972 -1.185 7.503 1.00 88.81 125 PHE A CA 1
ATOM 962 C C . PHE A 1 125 ? 13.024 -2.472 8.337 1.00 88.81 125 PHE A C 1
ATOM 964 O O . PHE A 1 125 ? 12.124 -3.300 8.226 1.00 88.81 125 PHE A O 1
ATOM 971 N N . ASP A 1 126 ? 14.028 -2.633 9.203 1.00 92.31 126 ASP A N 1
ATOM 972 C CA . ASP A 1 126 ? 14.110 -3.794 10.101 1.00 92.31 126 ASP A CA 1
ATOM 973 C C . ASP A 1 126 ? 12.887 -3.872 11.034 1.00 92.31 126 ASP A C 1
ATOM 975 O O . ASP A 1 126 ? 12.318 -4.944 11.232 1.00 92.31 126 ASP A O 1
ATOM 979 N N . ASN A 1 127 ? 12.442 -2.732 11.572 1.00 94.31 127 ASN A N 1
ATOM 980 C CA . ASN A 1 127 ? 11.268 -2.652 12.441 1.00 94.31 127 ASN A CA 1
ATOM 981 C C . ASN A 1 127 ? 9.943 -2.888 11.687 1.00 94.31 127 ASN A C 1
ATOM 983 O O . ASN A 1 127 ? 9.062 -3.580 12.190 1.00 94.31 127 ASN A O 1
ATOM 987 N N . ILE A 1 128 ? 9.820 -2.388 10.456 1.00 93.75 128 ILE A N 1
ATOM 988 C CA . ILE A 1 128 ? 8.705 -2.696 9.548 1.00 93.75 128 ILE A CA 1
ATOM 989 C C . ILE A 1 128 ? 8.661 -4.199 9.259 1.00 93.75 128 ILE A C 1
ATOM 991 O O . ILE A 1 128 ? 7.597 -4.813 9.305 1.00 93.75 128 ILE A O 1
ATOM 995 N N . ASN A 1 129 ? 9.811 -4.817 9.003 1.00 95.69 129 ASN A N 1
ATOM 996 C CA . ASN A 1 129 ? 9.880 -6.253 8.766 1.00 95.69 129 ASN A CA 1
ATOM 997 C C . ASN A 1 129 ? 9.542 -7.059 10.022 1.00 95.69 129 ASN A C 1
ATOM 999 O O . ASN A 1 129 ? 8.896 -8.089 9.896 1.00 95.69 129 ASN A O 1
ATOM 1003 N N . GLU A 1 130 ? 9.862 -6.582 11.228 1.00 97.19 130 GLU A N 1
ATOM 1004 C CA . GLU A 1 130 ? 9.385 -7.199 12.477 1.00 97.19 130 GLU A CA 1
ATOM 1005 C C . GLU A 1 130 ? 7.849 -7.150 12.604 1.00 97.19 130 GLU A C 1
ATOM 1007 O O . GLU A 1 130 ? 7.230 -8.122 13.048 1.00 97.19 130 GLU A O 1
ATOM 1012 N N . LEU A 1 131 ? 7.216 -6.055 12.164 1.00 96.94 131 LEU A N 1
ATOM 1013 C CA . LEU A 1 131 ? 5.756 -5.936 12.101 1.00 96.94 131 LEU A CA 1
ATOM 1014 C C . LEU A 1 131 ? 5.139 -6.905 11.073 1.00 96.94 131 LEU A C 1
ATOM 1016 O O . LEU A 1 131 ? 4.080 -7.478 11.342 1.00 96.94 131 LEU A O 1
ATOM 1020 N N . LEU A 1 132 ? 5.769 -7.068 9.904 1.00 97.75 132 LEU A N 1
ATOM 1021 C CA . LEU A 1 132 ? 5.230 -7.842 8.778 1.00 97.75 132 LEU A CA 1
ATOM 1022 C C . LEU A 1 132 ? 5.583 -9.340 8.799 1.00 97.75 132 LEU A C 1
ATOM 1024 O O . LEU A 1 132 ? 4.849 -10.137 8.210 1.00 97.75 132 LEU A O 1
ATOM 1028 N N . ASP A 1 133 ? 6.636 -9.739 9.518 1.00 97.62 133 ASP A N 1
ATOM 1029 C CA . ASP A 1 133 ? 7.122 -11.124 9.634 1.00 97.62 133 ASP A CA 1
ATOM 1030 C C . ASP A 1 133 ? 6.017 -12.151 9.960 1.00 97.62 133 ASP A C 1
ATOM 1032 O O . ASP A 1 133 ? 5.922 -13.161 9.260 1.00 97.62 133 ASP A O 1
ATOM 1036 N N . PRO A 1 134 ? 5.079 -11.900 10.902 1.00 97.81 134 PRO A N 1
ATOM 1037 C CA . PRO A 1 134 ? 3.994 -12.842 11.199 1.00 97.81 134 PRO A CA 1
ATOM 1038 C C . PRO A 1 134 ? 3.056 -13.122 10.018 1.00 97.81 134 PRO A C 1
ATOM 1040 O O . PRO A 1 134 ? 2.301 -14.096 10.050 1.00 97.81 134 PRO A O 1
ATOM 1043 N N . PHE A 1 135 ? 3.061 -12.253 9.007 1.00 98.25 135 PHE A N 1
ATOM 1044 C CA . PHE A 1 135 ? 2.240 -12.351 7.804 1.00 98.25 135 PHE A CA 1
ATOM 1045 C C . PHE A 1 135 ? 3.000 -12.985 6.626 1.00 98.25 135 PHE A C 1
ATOM 1047 O O . PHE A 1 135 ? 2.419 -13.151 5.553 1.00 98.25 135 PHE A O 1
ATOM 1054 N N . GLY A 1 136 ? 4.270 -13.361 6.813 1.00 98.12 136 GLY A N 1
ATOM 1055 C CA . GLY A 1 136 ? 5.104 -13.991 5.786 1.00 98.12 136 GLY A CA 1
ATOM 1056 C C . GLY A 1 136 ? 5.520 -13.037 4.664 1.00 98.12 136 GLY A C 1
ATOM 1057 O O . GLY A 1 136 ? 5.753 -13.484 3.540 1.00 98.12 136 GLY A O 1
ATOM 1058 N N . ILE A 1 137 ? 5.558 -11.727 4.934 1.00 98.00 137 ILE A N 1
ATOM 1059 C CA . ILE A 1 137 ? 5.938 -10.687 3.969 1.00 98.00 137 ILE A CA 1
ATOM 1060 C C . ILE A 1 137 ? 7.097 -9.884 4.549 1.00 98.00 137 ILE A C 1
ATOM 1062 O O . ILE A 1 137 ? 7.034 -9.445 5.693 1.00 98.00 137 ILE A O 1
ATOM 1066 N N . GLN A 1 138 ? 8.129 -9.654 3.744 1.00 95.75 138 GLN A N 1
ATOM 1067 C CA . GLN A 1 138 ? 9.244 -8.775 4.069 1.00 95.75 138 GLN A CA 1
ATOM 1068 C C . GLN A 1 138 ? 9.429 -7.746 2.959 1.00 95.75 138 GLN A C 1
ATOM 1070 O O . GLN A 1 138 ? 9.352 -8.060 1.771 1.00 95.75 138 GLN A O 1
ATOM 1075 N N . MET A 1 139 ? 9.681 -6.505 3.351 1.00 93.12 139 MET A N 1
ATOM 1076 C CA . MET A 1 139 ? 10.085 -5.432 2.457 1.00 93.12 139 MET A CA 1
ATOM 1077 C C . MET A 1 139 ? 11.600 -5.410 2.364 1.00 93.12 139 MET A C 1
ATOM 1079 O O . MET A 1 139 ? 12.299 -5.346 3.380 1.00 93.12 139 MET A O 1
ATOM 1083 N N . VAL A 1 140 ? 12.118 -5.424 1.142 1.00 91.81 140 VAL A N 1
ATOM 1084 C CA . VAL A 1 140 ? 13.558 -5.354 0.919 1.00 91.81 140 VAL A CA 1
ATOM 1085 C C . VAL A 1 140 ? 13.950 -3.919 0.612 1.00 91.81 140 VAL A C 1
ATOM 1087 O O . VAL A 1 140 ? 13.398 -3.298 -0.293 1.00 91.81 140 VAL A O 1
ATOM 1090 N N . HIS A 1 141 ? 14.924 -3.387 1.353 1.00 89.75 141 HIS A N 1
ATOM 1091 C CA . HIS A 1 141 ? 15.423 -2.018 1.186 1.00 89.75 141 HIS A CA 1
ATOM 1092 C C . HIS A 1 141 ? 16.346 -1.890 -0.038 1.00 89.75 141 HIS A C 1
ATOM 1094 O O . HIS A 1 141 ? 17.510 -1.519 0.066 1.00 89.75 141 HIS A O 1
ATOM 1100 N N . GLU A 1 142 ? 15.822 -2.215 -1.214 1.00 90.19 142 GLU A N 1
ATOM 1101 C CA . GLU A 1 142 ? 16.474 -2.073 -2.516 1.00 90.19 142 GLU A CA 1
ATOM 1102 C C . GLU A 1 142 ? 15.423 -1.580 -3.519 1.00 90.19 142 GLU A C 1
ATOM 1104 O O . GLU A 1 142 ? 14.236 -1.900 -3.408 1.00 90.19 142 GLU A O 1
ATOM 1109 N N . ARG A 1 143 ? 15.838 -0.772 -4.494 1.00 90.31 143 ARG A N 1
ATOM 1110 C CA . ARG A 1 143 ? 14.907 -0.137 -5.435 1.00 90.31 143 ARG A CA 1
ATOM 1111 C C . ARG A 1 143 ? 14.629 -1.017 -6.645 1.00 90.31 143 ARG A C 1
ATOM 1113 O O . ARG A 1 143 ? 15.529 -1.676 -7.159 1.00 90.31 143 ARG A O 1
ATOM 1120 N N . VAL A 1 144 ? 13.408 -0.932 -7.161 1.00 93.06 144 VAL A N 1
ATOM 1121 C CA . VAL A 1 144 ? 13.038 -1.524 -8.452 1.00 93.06 144 VAL A CA 1
ATOM 1122 C C . VAL A 1 144 ? 13.134 -0.469 -9.550 1.00 93.06 144 VAL A C 1
ATOM 1124 O O . VAL A 1 144 ? 12.613 0.643 -9.411 1.00 93.06 144 VAL A O 1
ATOM 1127 N N . ILE A 1 145 ? 13.800 -0.817 -10.647 1.00 93.62 145 ILE A N 1
ATOM 1128 C CA . ILE A 1 145 ? 13.957 0.017 -11.837 1.00 93.62 145 ILE A CA 1
ATOM 1129 C C . ILE A 1 145 ? 13.333 -0.683 -13.032 1.00 93.62 145 ILE A C 1
ATOM 1131 O O . ILE A 1 145 ? 13.525 -1.875 -13.246 1.00 93.62 145 ILE A O 1
ATOM 1135 N N . ASP A 1 146 ? 12.663 0.111 -13.857 1.00 94.06 146 ASP A N 1
ATOM 1136 C CA . ASP A 1 146 ? 12.234 -0.292 -15.186 1.00 94.06 146 ASP A CA 1
ATOM 1137 C C . ASP A 1 146 ? 12.619 0.795 -16.198 1.00 94.06 146 ASP A C 1
ATOM 1139 O O . ASP A 1 146 ? 12.359 1.989 -16.009 1.00 94.06 146 ASP A O 1
ATOM 1143 N N . ARG A 1 147 ? 13.318 0.394 -17.262 1.00 90.56 147 ARG A N 1
ATOM 1144 C CA . ARG A 1 147 ? 13.836 1.307 -18.292 1.00 90.56 147 ARG A CA 1
ATOM 1145 C C . ARG A 1 147 ? 12.924 1.401 -19.509 1.00 90.56 147 ARG A C 1
ATOM 1147 O O . ARG A 1 147 ? 13.117 2.327 -20.305 1.00 90.56 147 ARG A O 1
ATOM 1154 N N . THR A 1 148 ? 11.969 0.494 -19.681 1.00 91.94 148 THR A N 1
ATOM 1155 C CA . THR A 1 148 ? 11.068 0.495 -20.838 1.00 91.94 148 THR A CA 1
ATOM 1156 C C . THR A 1 148 ? 9.650 0.898 -20.457 1.00 91.94 148 THR A C 1
ATOM 1158 O O . THR A 1 148 ? 9.040 1.663 -21.212 1.00 91.94 148 THR A O 1
ATOM 1161 N N . ASN A 1 149 ? 9.182 0.535 -19.260 1.00 92.94 149 ASN A N 1
ATOM 1162 C CA . ASN A 1 149 ? 7.847 0.842 -18.754 1.00 92.94 149 ASN A CA 1
ATOM 1163 C C . ASN A 1 149 ? 7.916 1.656 -17.453 1.00 92.94 149 ASN A C 1
ATOM 1165 O O . ASN A 1 149 ? 7.707 1.174 -16.346 1.00 92.94 149 ASN A O 1
ATOM 1169 N N . PHE A 1 150 ? 8.157 2.962 -17.587 1.00 93.31 150 PHE A N 1
ATOM 1170 C CA . PHE A 1 150 ? 8.194 3.891 -16.452 1.00 93.31 150 PHE A CA 1
ATOM 1171 C C . PHE A 1 150 ? 7.470 5.210 -16.744 1.00 93.31 150 PHE A C 1
ATOM 1173 O O . PHE A 1 150 ? 7.177 5.562 -17.892 1.00 93.31 150 PHE A O 1
ATOM 1180 N N . VAL A 1 151 ? 7.198 5.993 -15.696 1.00 92.50 151 VAL A N 1
ATOM 1181 C CA . VAL A 1 151 ? 6.654 7.355 -15.829 1.00 92.50 151 VAL A CA 1
ATOM 1182 C C . VAL A 1 151 ? 7.429 8.371 -14.991 1.00 92.50 151 VAL A C 1
ATOM 1184 O O . VAL A 1 151 ? 7.688 8.176 -13.812 1.00 92.50 151 VAL A O 1
ATOM 1187 N N . GLY A 1 152 ? 7.749 9.525 -15.577 1.00 86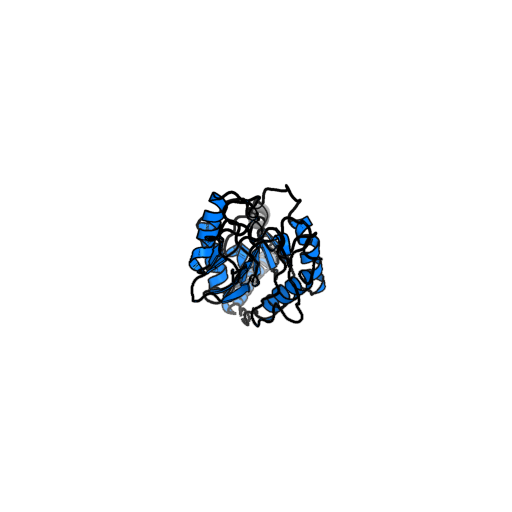.12 152 GLY A N 1
ATOM 1188 C CA . GLY A 1 152 ? 8.442 10.607 -14.874 1.00 86.12 152 GLY A CA 1
ATOM 1189 C C . GLY A 1 152 ? 9.945 10.623 -15.150 1.00 86.12 152 GLY A C 1
ATOM 1190 O O . GLY A 1 152 ? 10.353 10.942 -16.265 1.00 86.12 152 GLY A O 1
ATOM 1191 N N . CYS A 1 153 ? 10.771 10.379 -14.130 1.00 77.38 153 CYS A N 1
ATOM 1192 C CA . CYS A 1 153 ? 12.230 10.467 -14.245 1.00 77.38 153 CYS A CA 1
ATOM 1193 C C . CYS A 1 153 ? 12.791 9.415 -15.212 1.00 77.38 153 CYS A C 1
ATOM 1195 O O . CYS A 1 153 ? 12.452 8.244 -15.108 1.00 77.38 153 CYS A O 1
ATOM 1197 N N . HIS A 1 154 ? 13.736 9.808 -16.076 1.00 79.56 154 HIS A N 1
ATOM 1198 C CA . HIS A 1 154 ? 14.452 8.891 -16.982 1.00 79.56 154 HIS A CA 1
ATOM 1199 C C . HIS A 1 154 ? 15.296 7.829 -16.250 1.00 79.56 154 HIS A C 1
ATOM 1201 O O . HIS A 1 154 ? 15.778 6.888 -16.876 1.00 79.56 154 HIS A O 1
ATOM 1207 N N . CYS A 1 155 ? 15.483 7.983 -14.938 1.00 74.44 155 CYS A N 1
ATOM 1208 C CA . CYS A 1 155 ? 16.144 7.021 -14.068 1.00 74.44 155 CYS A CA 1
ATOM 1209 C C . CYS A 1 155 ? 15.331 5.729 -13.850 1.00 74.44 155 CYS A C 1
ATOM 1211 O O . CYS A 1 155 ? 15.872 4.776 -13.308 1.00 74.44 155 CYS A O 1
ATOM 1213 N N . GLY A 1 156 ? 14.064 5.663 -14.289 1.00 79.25 156 GLY A N 1
ATOM 1214 C CA . GLY A 1 156 ? 13.260 4.432 -14.233 1.00 79.25 156 GLY A CA 1
ATOM 1215 C C . GLY A 1 156 ? 12.731 4.076 -12.840 1.00 79.25 156 GLY A C 1
ATOM 1216 O O . GLY A 1 156 ? 12.153 3.016 -12.652 1.00 79.25 156 GLY A O 1
ATOM 1217 N N . THR A 1 157 ? 12.869 4.977 -11.862 1.00 85.19 157 THR A N 1
ATOM 1218 C CA . THR A 1 157 ? 12.480 4.775 -10.451 1.00 85.19 157 THR A CA 1
ATOM 1219 C C . THR A 1 157 ? 10.971 4.845 -10.203 1.00 85.19 157 THR A C 1
ATOM 1221 O O . THR A 1 157 ? 10.520 4.954 -9.070 1.00 85.19 157 THR A O 1
ATOM 1224 N N . THR A 1 158 ? 10.156 4.873 -11.251 1.00 91.50 158 THR A N 1
ATOM 1225 C CA . THR A 1 158 ? 8.695 4.779 -11.154 1.00 91.50 158 THR A CA 1
ATOM 1226 C C . THR A 1 158 ? 8.237 3.764 -12.192 1.00 91.50 158 THR A C 1
ATOM 1228 O O . THR A 1 158 ? 7.720 4.169 -13.244 1.00 91.50 158 THR A O 1
ATOM 1231 N N . PRO A 1 159 ? 8.501 2.469 -11.943 1.00 93.94 159 PRO A N 1
ATOM 1232 C CA . PRO A 1 159 ? 8.036 1.401 -12.811 1.00 93.94 159 PRO A CA 1
ATOM 1233 C C . PRO A 1 159 ? 6.513 1.442 -12.955 1.00 93.94 159 PRO A C 1
ATOM 1235 O O . PRO A 1 159 ? 5.779 1.871 -12.054 1.00 93.94 159 PRO A O 1
ATOM 1238 N N . VAL A 1 160 ? 6.042 1.020 -14.122 1.00 95.62 160 VAL A N 1
ATOM 1239 C CA . VAL A 1 160 ? 4.627 0.877 -14.448 1.00 95.62 160 VAL A CA 1
ATOM 1240 C C . VAL A 1 160 ? 4.314 -0.610 -14.499 1.00 95.62 160 VAL A C 1
ATOM 1242 O O . VAL A 1 160 ? 4.638 -1.294 -15.462 1.00 95.62 160 VAL A O 1
ATOM 1245 N N . ALA A 1 161 ? 3.649 -1.104 -13.462 1.00 96.50 161 ALA A N 1
ATOM 1246 C CA . ALA A 1 161 ? 3.232 -2.491 -13.406 1.00 96.50 161 ALA A CA 1
ATOM 1247 C C . ALA A 1 161 ? 2.072 -2.757 -14.373 1.00 96.50 161 ALA A C 1
ATOM 1249 O O . ALA A 1 161 ? 1.103 -1.992 -14.425 1.00 96.50 161 ALA A O 1
ATOM 1250 N N . THR A 1 162 ? 2.173 -3.875 -15.091 1.00 96.69 162 THR A N 1
ATOM 1251 C CA . THR A 1 162 ? 1.157 -4.391 -16.028 1.00 96.69 162 THR A CA 1
ATOM 1252 C C . THR A 1 162 ? 0.822 -5.868 -15.788 1.00 96.69 162 THR A C 1
ATOM 1254 O O . THR A 1 162 ? -0.088 -6.420 -16.410 1.00 96.69 162 THR A O 1
ATOM 1257 N N . VAL A 1 163 ? 1.543 -6.524 -14.871 1.00 96.94 163 VAL A N 1
ATOM 1258 C CA . VAL A 1 163 ? 1.381 -7.941 -14.539 1.00 96.94 163 VAL A CA 1
ATOM 1259 C C . VAL A 1 163 ? 0.599 -8.062 -13.234 1.00 96.94 163 VAL A C 1
ATOM 1261 O O . VAL A 1 163 ? 1.147 -7.897 -12.142 1.00 96.94 163 VAL A O 1
ATOM 1264 N N . PHE A 1 164 ? -0.695 -8.359 -13.360 1.00 97.81 164 PHE A N 1
ATOM 1265 C CA . PHE A 1 164 ? -1.628 -8.450 -12.238 1.00 97.81 164 PHE A CA 1
ATOM 1266 C C . PHE A 1 164 ? -2.162 -9.872 -12.054 1.00 97.81 164 PHE A C 1
ATOM 1268 O O . PHE A 1 164 ? -2.504 -10.565 -13.017 1.00 97.81 164 PHE A O 1
ATOM 1275 N N . ALA A 1 165 ? -2.295 -10.293 -10.800 1.00 96.81 165 ALA A N 1
ATOM 1276 C CA . ALA A 1 165 ? -3.081 -11.461 -10.439 1.00 96.81 165 ALA A CA 1
ATOM 1277 C C . ALA A 1 165 ? -4.578 -11.209 -10.715 1.00 96.81 165 ALA A C 1
ATOM 1279 O O . ALA A 1 165 ? -5.033 -10.062 -10.701 1.00 96.81 165 ALA A O 1
ATOM 1280 N N . PRO A 1 166 ? -5.378 -12.265 -10.950 1.00 94.56 166 PRO A N 1
ATOM 1281 C CA . PRO A 1 166 ? -6.819 -12.123 -11.112 1.00 94.56 166 PRO A CA 1
ATOM 1282 C C . PRO A 1 166 ? -7.478 -11.773 -9.769 1.00 94.56 166 PRO A C 1
ATOM 1284 O O . PRO A 1 166 ? -7.811 -12.662 -8.989 1.00 94.56 166 PRO A O 1
ATOM 1287 N N . ASP A 1 167 ? -7.682 -10.481 -9.522 1.00 95.12 167 ASP A N 1
ATOM 1288 C CA . ASP A 1 167 ? -8.313 -9.951 -8.310 1.00 95.12 167 ASP A CA 1
ATOM 1289 C C . ASP A 1 167 ? -9.230 -8.755 -8.655 1.00 95.12 167 ASP A C 1
ATOM 1291 O O . ASP A 1 167 ? -9.001 -8.047 -9.644 1.00 95.12 167 ASP A O 1
ATOM 1295 N N . SER A 1 168 ? -10.293 -8.539 -7.872 1.00 95.00 168 SER A N 1
ATOM 1296 C CA . SER A 1 168 ? -11.257 -7.438 -8.045 1.00 95.00 168 SER A CA 1
ATOM 1297 C C . SER A 1 168 ? -10.591 -6.069 -7.972 1.00 95.00 168 SER A C 1
ATOM 1299 O O . SER A 1 168 ? -11.049 -5.144 -8.650 1.00 95.00 168 SER A O 1
ATOM 1301 N N . TYR A 1 169 ? -9.482 -5.943 -7.236 1.00 95.75 169 TYR A N 1
ATOM 1302 C CA . TYR A 1 169 ? -8.732 -4.687 -7.141 1.00 95.75 169 TYR A CA 1
ATOM 1303 C C . TYR A 1 169 ? -8.264 -4.182 -8.517 1.00 95.75 169 TYR A C 1
ATOM 1305 O O . TYR A 1 169 ? -8.184 -2.975 -8.744 1.00 95.75 169 TYR A O 1
ATOM 1313 N N . PHE A 1 170 ? -8.026 -5.093 -9.468 1.00 96.88 170 PHE A N 1
ATOM 1314 C CA . PHE A 1 170 ? -7.505 -4.786 -10.805 1.00 96.88 170 PHE A CA 1
ATOM 1315 C C . PHE A 1 170 ? -8.583 -4.745 -11.898 1.00 96.88 170 PHE A C 1
ATOM 1317 O O . PHE A 1 170 ? -8.275 -4.760 -13.092 1.00 96.88 170 PHE A O 1
ATOM 1324 N N . TYR A 1 171 ? -9.866 -4.671 -11.529 1.00 95.00 171 TYR A N 1
ATOM 1325 C CA . TYR A 1 171 ? -10.950 -4.583 -12.507 1.00 95.00 171 TYR A CA 1
ATOM 1326 C C . TYR A 1 171 ? -10.815 -3.342 -13.4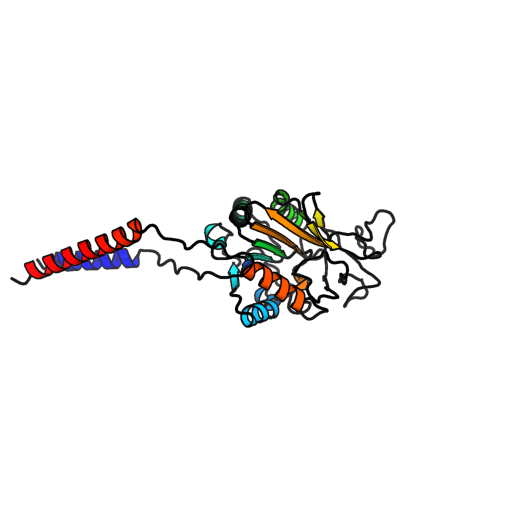09 1.00 95.00 171 TYR A C 1
ATOM 1328 O O . TYR A 1 171 ? -10.865 -2.201 -12.944 1.00 95.00 171 TYR A O 1
ATOM 1336 N N . ASN A 1 172 ? -10.696 -3.578 -14.723 1.00 96.25 172 ASN A N 1
ATOM 1337 C CA . ASN A 1 172 ? -10.465 -2.555 -15.753 1.00 96.25 172 ASN A CA 1
ATOM 1338 C C . ASN A 1 172 ? -9.244 -1.659 -15.475 1.00 96.25 172 ASN A C 1
ATOM 1340 O O . ASN A 1 172 ? -9.285 -0.456 -15.761 1.00 96.25 172 ASN A O 1
ATOM 1344 N N . ILE A 1 173 ? -8.189 -2.239 -14.906 1.00 97.75 173 ILE A N 1
ATOM 1345 C CA . ILE A 1 173 ? -6.880 -1.612 -14.727 1.00 97.75 173 ILE A CA 1
ATOM 1346 C C . ILE A 1 173 ? -5.938 -2.154 -15.791 1.00 97.75 173 ILE A C 1
ATOM 1348 O O . ILE A 1 173 ? -5.837 -3.366 -15.968 1.00 97.75 173 ILE A O 1
ATOM 1352 N N . GLU A 1 174 ? -5.267 -1.254 -16.499 1.00 97.38 174 GLU A N 1
ATOM 1353 C CA . GLU A 1 174 ? -4.243 -1.612 -17.481 1.00 97.38 174 GLU A CA 1
ATOM 1354 C C . GLU A 1 174 ? -2.840 -1.388 -16.912 1.00 97.38 174 GLU A C 1
ATOM 1356 O O . GLU A 1 174 ? -1.946 -2.195 -17.152 1.00 97.38 174 GLU A O 1
ATOM 1361 N N . GLU A 1 175 ? -2.645 -0.312 -16.143 1.00 97.50 175 GLU A N 1
ATOM 1362 C CA . GLU A 1 175 ? -1.317 0.137 -15.717 1.00 97.50 175 GLU A CA 1
ATOM 1363 C C . GLU A 1 175 ? -1.352 0.805 -14.331 1.00 97.50 175 GLU A C 1
ATOM 1365 O O . GLU A 1 175 ? -2.146 1.719 -14.099 1.00 97.50 175 GLU A O 1
ATOM 1370 N N . ILE A 1 176 ? -0.435 0.436 -13.430 1.00 97.50 176 ILE A N 1
ATOM 1371 C CA . ILE A 1 176 ? -0.250 1.101 -12.123 1.00 97.50 176 ILE A CA 1
ATOM 1372 C C . ILE A 1 176 ? 1.173 1.650 -12.039 1.00 97.50 176 ILE A C 1
ATOM 1374 O O . ILE A 1 176 ? 2.137 0.920 -12.234 1.00 97.50 176 ILE A O 1
ATOM 1378 N N . ALA A 1 177 ? 1.316 2.938 -11.734 1.00 95.62 177 ALA A N 1
ATOM 1379 C CA . ALA A 1 177 ? 2.615 3.570 -11.519 1.00 95.62 177 ALA A CA 1
ATOM 1380 C C . ALA A 1 177 ? 3.032 3.452 -10.047 1.00 95.62 177 ALA A C 1
ATOM 1382 O O . ALA A 1 177 ? 2.350 3.992 -9.173 1.00 95.62 177 ALA A O 1
ATOM 1383 N N . LEU A 1 178 ? 4.170 2.809 -9.791 1.00 93.69 178 LEU A N 1
ATOM 1384 C CA . LEU A 1 178 ? 4.670 2.526 -8.446 1.00 93.69 178 LEU A CA 1
ATOM 1385 C C . LEU A 1 178 ? 5.948 3.349 -8.188 1.00 93.69 178 LEU A C 1
ATOM 1387 O O . LEU A 1 178 ? 7.074 2.924 -8.451 1.00 93.69 178 LEU A O 1
ATOM 1391 N N . SER A 1 179 ? 5.771 4.598 -7.758 1.00 89.25 179 SER A N 1
ATOM 1392 C CA . SER A 1 179 ? 6.866 5.568 -7.592 1.00 89.25 179 SER A CA 1
ATOM 1393 C C . SER A 1 179 ? 7.805 5.183 -6.450 1.00 89.25 179 SER A C 1
ATOM 1395 O O . SER A 1 179 ? 7.354 5.027 -5.332 1.00 89.25 179 SER A O 1
ATOM 1397 N N . HIS A 1 180 ? 9.111 5.124 -6.707 1.00 86.44 180 HIS A N 1
ATOM 1398 C CA . HIS A 1 180 ? 10.165 4.858 -5.713 1.00 86.44 180 HIS A CA 1
ATOM 1399 C C . HIS A 1 180 ? 9.999 3.515 -4.985 1.00 86.44 180 HIS A C 1
ATOM 1401 O O . HIS A 1 180 ? 10.344 3.380 -3.814 1.00 86.44 180 HIS A O 1
ATOM 1407 N N . SER A 1 181 ? 9.486 2.524 -5.712 1.00 84.69 181 SER A N 1
ATOM 1408 C CA . SER A 1 181 ? 9.167 1.206 -5.175 1.00 84.69 181 SER A CA 1
ATOM 1409 C C . SER A 1 181 ? 10.384 0.461 -4.657 1.00 84.69 181 SER A C 1
ATOM 1411 O O . SER A 1 181 ? 11.406 0.359 -5.344 1.00 84.69 181 SER A O 1
ATOM 1413 N N . CYS A 1 182 ? 10.208 -0.146 -3.492 1.00 89.50 182 CYS A N 1
ATOM 1414 C CA . CYS A 1 182 ? 10.949 -1.337 -3.111 1.00 89.50 182 CYS A CA 1
ATOM 1415 C C . CYS A 1 182 ? 10.300 -2.604 -3.705 1.00 89.50 182 CYS A C 1
ATOM 1417 O O . CYS A 1 182 ? 9.352 -2.521 -4.493 1.00 89.50 182 CYS A O 1
ATOM 1419 N N . TYR A 1 183 ? 10.802 -3.780 -3.335 1.00 92.94 183 TYR A N 1
ATOM 1420 C CA . TYR A 1 183 ? 10.150 -5.053 -3.638 1.00 92.94 183 TYR A CA 1
ATOM 1421 C C . TYR A 1 183 ? 9.909 -5.875 -2.377 1.00 92.94 183 TYR A C 1
ATOM 1423 O O . TYR A 1 183 ? 10.406 -5.557 -1.293 1.00 92.94 183 TYR A O 1
ATOM 1431 N N . LEU A 1 184 ? 9.117 -6.930 -2.543 1.00 95.56 184 LEU A N 1
ATOM 1432 C CA . LEU A 1 184 ? 8.719 -7.822 -1.469 1.00 95.56 184 LEU A CA 1
ATOM 1433 C C . LEU A 1 184 ? 9.387 -9.188 -1.624 1.00 95.56 184 LEU A C 1
ATOM 1435 O O . LEU A 1 184 ? 9.379 -9.786 -2.704 1.00 95.56 184 LEU A O 1
ATOM 1439 N N . GLU A 1 185 ? 9.884 -9.717 -0.516 1.00 96.56 185 GLU A N 1
ATOM 1440 C CA . GLU A 1 185 ? 10.102 -11.148 -0.338 1.00 96.56 185 GLU A CA 1
ATOM 1441 C C . GLU A 1 185 ? 8.895 -11.731 0.395 1.00 96.56 185 GLU A C 1
ATOM 1443 O O . GLU A 1 185 ? 8.367 -11.134 1.334 1.00 96.56 185 GLU A O 1
ATOM 1448 N N . VAL A 1 186 ? 8.407 -12.879 -0.072 1.00 97.88 186 VAL A N 1
ATOM 1449 C CA . VAL A 1 186 ? 7.167 -13.466 0.442 1.00 97.88 186 VAL A CA 1
ATOM 1450 C C . VAL A 1 186 ? 7.290 -14.974 0.621 1.00 97.88 186 VAL A C 1
ATOM 1452 O O . VAL A 1 186 ? 7.939 -15.657 -0.175 1.00 97.88 186 VAL A O 1
ATOM 1455 N N . GLU A 1 187 ? 6.641 -15.501 1.656 1.00 97.69 187 GLU A N 1
ATOM 1456 C CA . GLU A 1 187 ? 6.514 -16.941 1.887 1.00 97.69 187 GLU A CA 1
ATOM 1457 C C . GLU A 1 187 ? 5.559 -17.614 0.880 1.00 97.69 187 GLU A C 1
ATOM 1459 O O . GLU A 1 187 ? 4.745 -16.968 0.219 1.00 97.69 187 GLU A O 1
ATOM 1464 N N . GLU A 1 188 ? 5.617 -18.947 0.770 1.00 93.81 188 GLU A N 1
ATOM 1465 C CA . GLU A 1 188 ? 4.837 -19.718 -0.218 1.00 93.81 188 GLU A CA 1
ATOM 1466 C C . GLU A 1 188 ? 3.309 -19.578 -0.071 1.00 93.81 188 GLU A C 1
ATOM 1468 O O . GLU A 1 188 ? 2.568 -19.775 -1.036 1.00 93.81 188 GLU A O 1
ATOM 1473 N N . ASN A 1 189 ? 2.816 -19.280 1.132 1.00 92.75 189 ASN A N 1
ATOM 1474 C CA . ASN A 1 189 ? 1.392 -19.102 1.437 1.00 92.75 189 ASN A CA 1
ATOM 1475 C C . ASN A 1 189 ? 0.873 -17.687 1.133 1.00 92.75 189 ASN A C 1
ATOM 1477 O O . ASN A 1 189 ? -0.337 -17.462 1.215 1.00 92.75 189 ASN A O 1
ATOM 1481 N N . VAL A 1 190 ? 1.752 -16.749 0.782 1.00 98.19 190 VAL A N 1
ATOM 1482 C CA . VAL A 1 190 ? 1.386 -15.379 0.422 1.00 98.19 190 VAL A CA 1
ATOM 1483 C C . VAL A 1 190 ? 1.070 -15.297 -1.069 1.00 98.19 190 VAL A C 1
ATOM 1485 O O . VAL A 1 190 ? 1.768 -15.838 -1.925 1.00 98.19 190 VAL A O 1
ATOM 1488 N N . THR A 1 191 ? -0.004 -14.587 -1.406 1.00 98.31 191 THR A N 1
ATOM 1489 C CA . THR A 1 191 ? -0.399 -14.363 -2.799 1.00 98.31 191 THR A CA 1
ATOM 1490 C C . THR A 1 191 ? 0.239 -13.086 -3.327 1.00 98.31 191 THR A C 1
ATOM 1492 O O . THR A 1 191 ? -0.100 -11.990 -2.885 1.00 98.31 191 THR A O 1
ATOM 1495 N N . VAL A 1 192 ? 1.114 -13.205 -4.323 1.00 98.44 192 VAL A N 1
ATOM 1496 C CA . VAL A 1 192 ? 1.632 -12.046 -5.064 1.00 98.44 192 VAL A CA 1
ATOM 1497 C C . VAL A 1 192 ? 0.551 -11.525 -6.011 1.00 98.44 192 VAL A C 1
ATOM 1499 O O . VAL A 1 192 ? 0.070 -12.256 -6.876 1.00 98.44 192 VAL A O 1
ATOM 1502 N N . LEU A 1 193 ? 0.169 -10.262 -5.834 1.00 98.44 193 LEU A N 1
ATOM 1503 C CA . LEU A 1 193 ? -0.872 -9.578 -6.599 1.00 98.44 193 LEU A CA 1
ATOM 1504 C C . LEU A 1 193 ? -0.325 -8.818 -7.802 1.00 98.44 193 LEU A C 1
ATOM 1506 O O . LEU A 1 193 ? -0.974 -8.782 -8.843 1.00 98.44 193 LEU A O 1
ATOM 1510 N N . VAL A 1 194 ? 0.846 -8.204 -7.655 1.00 98.19 194 VAL A N 1
ATOM 1511 C CA . VAL A 1 194 ? 1.491 -7.419 -8.712 1.00 98.19 194 VAL A CA 1
ATOM 1512 C C . VAL A 1 194 ? 2.955 -7.796 -8.784 1.00 98.19 194 VAL A C 1
ATOM 1514 O O . VAL A 1 194 ? 3.606 -7.938 -7.745 1.00 98.19 194 VAL A O 1
ATOM 1517 N N . LYS A 1 195 ? 3.461 -7.942 -10.007 1.00 97.44 195 LYS A N 1
ATOM 1518 C CA . LYS A 1 195 ? 4.868 -8.229 -10.278 1.00 97.44 195 LYS A CA 1
ATOM 1519 C C . LYS A 1 195 ? 5.487 -7.217 -11.233 1.00 97.44 195 LYS A C 1
ATOM 1521 O O . LYS A 1 195 ? 4.764 -6.551 -11.979 1.00 97.44 195 LYS A O 1
ATOM 1526 N N . GLY A 1 196 ? 6.816 -7.153 -11.213 1.00 95.06 196 GLY A N 1
ATOM 1527 C CA . GLY A 1 196 ? 7.599 -6.606 -12.317 1.00 95.06 196 GLY A CA 1
ATOM 1528 C C . GLY A 1 196 ? 7.324 -7.358 -13.622 1.00 95.06 196 GLY A C 1
ATOM 1529 O O . GLY A 1 196 ? 6.872 -8.509 -13.614 1.00 95.06 196 GLY A O 1
ATOM 1530 N N . ASP A 1 197 ? 7.540 -6.677 -14.740 1.00 93.31 197 ASP A N 1
ATOM 1531 C CA . ASP A 1 197 ? 7.544 -7.291 -16.063 1.00 93.31 197 ASP A CA 1
ATOM 1532 C C . ASP A 1 197 ? 8.937 -7.841 -16.408 1.00 93.31 197 ASP A C 1
ATOM 1534 O O . ASP A 1 197 ? 9.842 -7.829 -15.578 1.00 93.31 197 ASP A O 1
ATOM 1538 N N . ASP A 1 198 ? 9.104 -8.364 -17.624 1.00 94.81 198 ASP A N 1
ATOM 1539 C CA . ASP A 1 198 ? 10.278 -9.145 -18.027 1.00 94.81 198 ASP A CA 1
ATOM 1540 C C . ASP A 1 198 ? 11.622 -8.393 -17.910 1.00 94.81 198 ASP A C 1
ATOM 1542 O O . ASP A 1 198 ? 12.670 -9.046 -17.837 1.00 94.81 198 ASP A O 1
ATOM 1546 N N . ASP A 1 199 ? 11.633 -7.057 -17.923 1.00 94.06 199 ASP A N 1
ATOM 1547 C CA . ASP A 1 199 ? 12.844 -6.227 -17.859 1.00 94.06 199 ASP A CA 1
ATOM 1548 C C . ASP A 1 199 ? 12.925 -5.265 -16.668 1.00 94.06 199 ASP A C 1
ATOM 1550 O O . ASP A 1 199 ? 13.958 -4.608 -16.502 1.00 94.06 199 ASP A O 1
ATOM 1554 N N . ALA A 1 200 ? 11.927 -5.250 -15.782 1.00 95.31 200 ALA A N 1
ATOM 1555 C CA . ALA A 1 200 ? 12.078 -4.680 -14.450 1.00 95.31 200 ALA A CA 1
ATOM 1556 C C . ALA A 1 200 ? 13.152 -5.440 -13.651 1.00 95.31 200 ALA A C 1
ATOM 1558 O O . ALA A 1 200 ? 13.161 -6.673 -13.622 1.00 95.31 200 ALA A O 1
ATOM 1559 N N . PHE A 1 201 ? 14.043 -4.717 -12.970 1.00 96.12 201 PHE A N 1
ATOM 1560 C CA . PHE A 1 201 ? 15.118 -5.296 -12.160 1.00 96.12 201 PHE A CA 1
ATOM 1561 C C . PHE A 1 201 ? 15.292 -4.586 -10.815 1.00 96.12 201 PHE A C 1
ATOM 1563 O O . PHE A 1 201 ? 14.907 -3.428 -10.643 1.00 96.12 201 PHE A O 1
ATOM 1570 N N . VAL A 1 202 ? 15.870 -5.294 -9.847 1.00 95.25 202 VAL A N 1
ATOM 1571 C CA . VAL A 1 202 ? 16.249 -4.745 -8.540 1.00 95.25 202 VAL A CA 1
ATOM 1572 C C . VAL A 1 202 ? 17.666 -4.190 -8.629 1.00 95.25 202 VAL A C 1
ATOM 1574 O O . VAL A 1 202 ? 18.592 -4.948 -8.882 1.00 95.25 202 VAL A O 1
ATOM 1577 N N . ASP A 1 203 ? 17.845 -2.901 -8.365 1.00 93.50 203 ASP A N 1
ATOM 1578 C CA . ASP A 1 203 ? 19.156 -2.246 -8.395 1.00 93.50 203 ASP A CA 1
ATOM 1579 C C . ASP A 1 203 ? 19.765 -2.187 -6.988 1.00 93.50 203 ASP A C 1
ATOM 1581 O O . ASP A 1 203 ? 19.440 -1.315 -6.173 1.00 93.50 203 ASP A O 1
ATOM 1585 N N . LYS A 1 204 ? 20.646 -3.143 -6.700 1.00 92.06 204 LYS A N 1
ATOM 1586 C CA . LYS A 1 204 ? 21.218 -3.377 -5.365 1.00 92.06 204 LYS A CA 1
ATOM 1587 C C . LYS A 1 204 ? 22.365 -2.436 -5.045 1.00 92.06 204 LYS A C 1
ATOM 1589 O O . LYS A 1 204 ? 22.629 -2.128 -3.881 1.00 92.06 204 LYS A O 1
ATOM 1594 N N . ASN A 1 205 ? 23.093 -2.000 -6.067 1.00 90.94 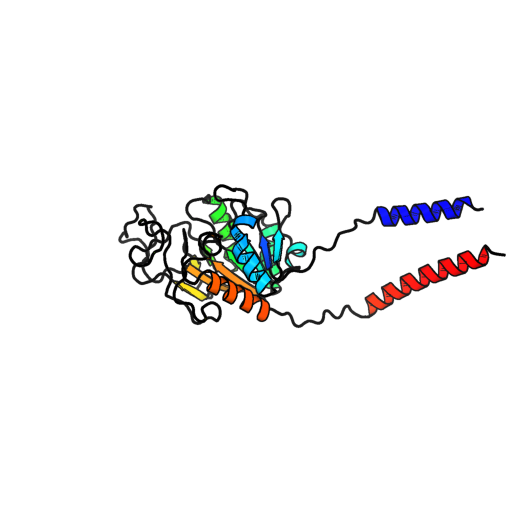205 ASN A N 1
ATOM 1595 C CA . ASN A 1 205 ? 24.300 -1.190 -5.902 1.00 90.94 205 ASN A CA 1
ATOM 1596 C C . ASN A 1 205 ? 24.094 0.291 -6.278 1.00 90.94 205 ASN A C 1
ATOM 1598 O O . ASN A 1 205 ? 25.019 1.097 -6.138 1.00 90.94 205 ASN A O 1
ATOM 1602 N N . ASN A 1 206 ? 22.872 0.656 -6.672 1.00 88.00 206 ASN A N 1
ATOM 1603 C CA . ASN A 1 206 ? 22.445 1.986 -7.089 1.00 88.00 206 ASN A CA 1
ATOM 1604 C C . ASN A 1 206 ? 23.166 2.529 -8.336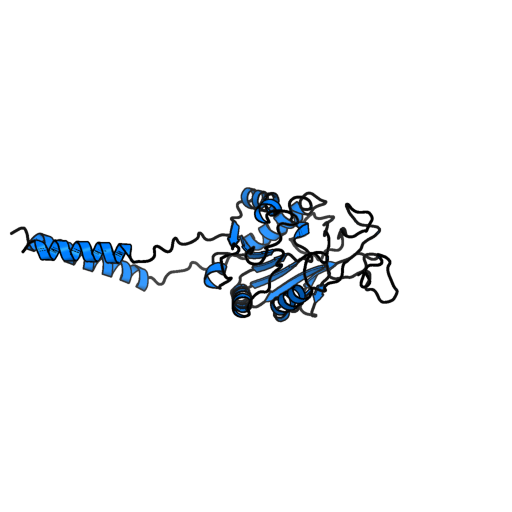 1.00 88.00 206 ASN A C 1
ATOM 1606 O O . ASN A 1 206 ? 23.306 3.750 -8.481 1.00 88.00 206 ASN A O 1
ATOM 1610 N N . ASN A 1 207 ? 23.627 1.665 -9.243 1.00 91.31 207 ASN A N 1
ATOM 1611 C CA . ASN A 1 207 ? 24.269 2.075 -10.499 1.00 91.31 207 ASN A CA 1
ATOM 1612 C C . ASN A 1 207 ? 23.266 2.295 -11.654 1.00 91.31 207 ASN A C 1
ATOM 1614 O O . ASN A 1 207 ? 23.657 2.798 -12.709 1.00 91.31 207 ASN A O 1
ATOM 1618 N N . GLU A 1 208 ? 21.988 1.966 -11.437 1.00 90.88 208 GLU A N 1
ATOM 1619 C CA . GLU A 1 208 ? 20.886 2.003 -12.403 1.00 90.88 208 GLU A CA 1
ATOM 1620 C C . GLU A 1 208 ? 21.066 1.126 -13.659 1.00 90.88 208 GLU A C 1
ATOM 1622 O O . GLU A 1 208 ? 20.491 1.416 -14.721 1.00 90.88 208 GLU A O 1
ATOM 1627 N N . VAL A 1 209 ? 21.877 0.080 -13.571 1.00 91.19 209 VAL A N 1
ATOM 1628 C CA . VAL A 1 209 ? 22.194 -0.860 -14.646 1.00 91.19 209 VAL A CA 1
ATOM 1629 C C . VAL A 1 209 ? 22.013 -2.266 -14.105 1.00 91.19 209 VAL A C 1
ATOM 1631 O O . VAL A 1 209 ? 22.582 -2.595 -13.081 1.00 91.19 209 VAL A O 1
ATOM 1634 N N . HIS A 1 210 ? 21.276 -3.098 -14.836 1.00 94.62 210 HIS A N 1
ATOM 1635 C CA . HIS A 1 210 ? 21.099 -4.490 -14.445 1.00 94.62 210 HIS A CA 1
ATOM 1636 C C . HIS A 1 210 ? 22.433 -5.250 -14.452 1.00 94.62 210 HIS A C 1
ATOM 1638 O O . HIS A 1 210 ? 23.085 -5.361 -15.499 1.00 94.62 210 HIS A O 1
ATOM 1644 N N . ASP A 1 211 ? 22.817 -5.767 -13.287 1.00 95.56 211 ASP A N 1
ATOM 1645 C CA . ASP A 1 211 ? 23.978 -6.637 -13.089 1.00 95.56 211 ASP A CA 1
ATOM 1646 C C . ASP A 1 211 ? 23.583 -8.132 -13.034 1.00 95.56 211 ASP A C 1
ATOM 1648 O O . ASP A 1 211 ? 22.441 -8.498 -12.767 1.00 95.56 211 ASP A O 1
ATOM 1652 N N . GLU A 1 212 ? 24.531 -9.046 -13.293 1.00 94.31 212 GLU A N 1
ATOM 1653 C CA . GLU A 1 212 ? 24.243 -10.494 -13.397 1.00 94.31 212 GLU A CA 1
ATOM 1654 C C . GLU A 1 212 ? 23.647 -11.117 -12.115 1.00 94.31 212 GLU A C 1
ATOM 1656 O O . GLU A 1 212 ? 22.988 -12.157 -12.191 1.00 94.31 212 GLU A O 1
ATOM 1661 N N . ASP A 1 213 ?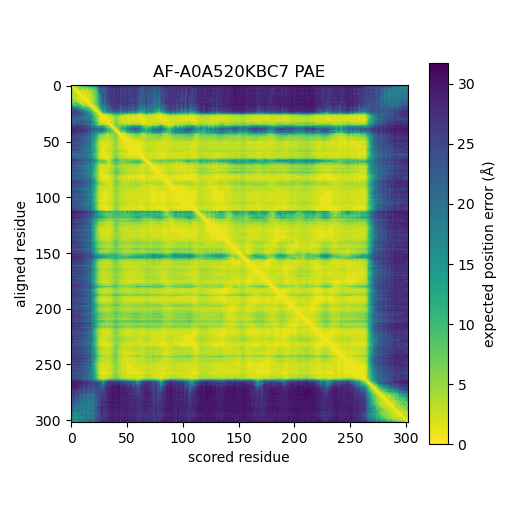 23.895 -10.527 -10.943 1.00 93.56 213 ASP A N 1
ATOM 1662 C CA . ASP A 1 213 ? 23.416 -10.982 -9.631 1.00 93.56 213 ASP A CA 1
ATOM 1663 C C . ASP A 1 213 ? 22.130 -10.284 -9.152 1.00 93.56 213 ASP A C 1
ATOM 1665 O O . ASP A 1 213 ? 21.621 -10.577 -8.060 1.00 93.56 213 ASP A O 1
ATOM 1669 N N . GLU A 1 214 ? 21.577 -9.392 -9.972 1.00 95.75 214 GLU A N 1
ATOM 1670 C CA . GLU A 1 214 ? 20.362 -8.649 -9.671 1.00 95.75 214 GLU A CA 1
ATOM 1671 C C . GLU A 1 214 ? 19.106 -9.389 -10.157 1.00 95.75 214 GLU A C 1
ATOM 1673 O O . GLU A 1 214 ? 19.032 -9.807 -11.320 1.00 95.75 214 GLU A O 1
ATOM 1678 N N . PRO A 1 215 ? 18.091 -9.563 -9.287 1.00 95.25 215 PRO A N 1
ATOM 1679 C CA . PRO A 1 215 ? 16.788 -10.069 -9.696 1.00 95.25 215 PRO A CA 1
ATOM 1680 C C . PRO A 1 215 ? 16.187 -9.238 -10.834 1.00 95.25 215 PRO A C 1
ATOM 1682 O O . PRO A 1 215 ? 16.221 -8.010 -10.792 1.00 95.25 215 PRO A O 1
ATOM 1685 N N . GLN A 1 216 ? 15.589 -9.915 -11.812 1.00 96.19 216 GLN A N 1
ATOM 1686 C CA . GLN A 1 216 ? 14.886 -9.314 -12.945 1.00 96.19 216 GLN A CA 1
ATOM 1687 C C . GLN A 1 216 ? 13.614 -10.121 -13.242 1.00 96.19 216 GLN A C 1
ATOM 1689 O O . GLN A 1 216 ? 13.607 -11.344 -13.058 1.00 96.19 216 GLN A O 1
ATOM 1694 N N . GLY A 1 217 ? 12.555 -9.470 -13.724 1.00 94.62 217 GLY A N 1
ATOM 1695 C CA . GLY A 1 217 ? 11.338 -10.146 -14.160 1.00 94.62 217 GLY A CA 1
ATOM 1696 C C . GLY A 1 217 ? 10.243 -10.144 -13.094 1.00 94.62 217 GLY A C 1
ATOM 1697 O O . GLY A 1 217 ? 9.819 -9.101 -12.606 1.00 94.62 217 GLY A O 1
ATOM 1698 N N . ASP A 1 218 ? 9.843 -11.360 -12.702 1.00 94.25 218 ASP A N 1
ATOM 1699 C CA . ASP A 1 218 ? 8.795 -11.743 -11.735 1.00 94.25 218 ASP A CA 1
ATOM 1700 C C . ASP A 1 218 ? 9.012 -11.234 -10.277 1.00 94.25 218 ASP A C 1
ATOM 1702 O O . ASP A 1 218 ? 8.710 -11.933 -9.307 1.00 94.25 218 ASP A O 1
ATOM 1706 N N . ILE A 1 219 ? 9.530 -10.021 -10.092 1.00 95.94 219 ILE A N 1
ATOM 1707 C CA . ILE A 1 219 ? 9.789 -9.362 -8.809 1.00 95.94 219 ILE A CA 1
ATOM 1708 C C . ILE A 1 219 ? 8.449 -9.057 -8.124 1.00 95.94 219 ILE A C 1
ATOM 1710 O O . ILE A 1 219 ? 7.642 -8.328 -8.704 1.00 95.94 219 ILE A O 1
ATOM 1714 N N . PRO A 1 220 ? 8.169 -9.575 -6.915 1.00 97.06 220 PRO A N 1
ATOM 1715 C CA . PRO A 1 220 ? 6.935 -9.263 -6.200 1.00 97.06 220 PRO A CA 1
ATOM 1716 C C . PRO A 1 220 ? 6.894 -7.795 -5.765 1.00 97.06 220 PRO A C 1
ATOM 1718 O O . PRO A 1 220 ? 7.795 -7.317 -5.081 1.00 97.06 220 PRO A O 1
ATOM 1721 N N . LEU A 1 221 ? 5.831 -7.083 -6.139 1.00 96.19 221 LEU A N 1
ATOM 1722 C CA . LEU A 1 221 ? 5.658 -5.659 -5.826 1.00 96.19 221 LEU A CA 1
ATOM 1723 C C . LEU A 1 221 ? 4.515 -5.430 -4.842 1.00 96.19 221 LEU A C 1
ATOM 1725 O O . LEU A 1 221 ? 4.678 -4.695 -3.879 1.00 96.19 221 LEU A O 1
ATOM 1729 N N . ILE A 1 222 ? 3.365 -6.069 -5.067 1.00 97.88 222 ILE A N 1
ATOM 1730 C CA . ILE A 1 222 ? 2.218 -6.023 -4.150 1.00 97.88 222 ILE A CA 1
ATOM 1731 C C . ILE A 1 222 ? 1.856 -7.455 -3.790 1.00 97.88 222 ILE A C 1
ATOM 1733 O O . ILE A 1 222 ? 1.747 -8.308 -4.675 1.00 97.88 222 ILE A O 1
ATOM 1737 N N . ALA A 1 223 ? 1.626 -7.713 -2.509 1.00 98.31 223 ALA A N 1
ATOM 1738 C CA . ALA A 1 223 ? 1.265 -9.030 -2.005 1.00 98.31 223 ALA A CA 1
ATOM 1739 C C . ALA A 1 223 ? 0.086 -8.953 -1.033 1.00 98.31 223 ALA A C 1
ATOM 1741 O O . ALA A 1 223 ? -0.147 -7.922 -0.402 1.00 98.31 223 ALA A O 1
ATOM 1742 N N . GLN A 1 224 ? -0.651 -10.057 -0.914 1.00 98.00 224 GLN A N 1
ATOM 1743 C CA . GLN A 1 224 ? -1.696 -10.221 0.086 1.00 98.00 224 GLN A CA 1
ATOM 1744 C C . GLN A 1 224 ? -1.619 -11.569 0.793 1.00 98.00 224 GLN A C 1
ATOM 1746 O O . GLN A 1 224 ? -1.228 -12.583 0.211 1.00 98.00 224 GLN A O 1
ATOM 1751 N N . THR A 1 225 ? -2.096 -11.592 2.030 1.00 98.19 225 THR A N 1
ATOM 1752 C CA . THR A 1 225 ? -2.301 -12.817 2.799 1.00 98.19 225 THR A CA 1
ATOM 1753 C C . THR A 1 225 ? -3.532 -12.698 3.694 1.00 98.19 225 THR A C 1
ATOM 1755 O O . THR A 1 225 ? -4.004 -11.600 3.997 1.00 98.19 225 THR A O 1
ATOM 1758 N N . VAL A 1 226 ? -4.068 -13.841 4.109 1.00 97.38 226 VAL A N 1
ATOM 1759 C CA . VAL A 1 226 ? -5.123 -13.932 5.124 1.00 97.38 226 VAL A CA 1
ATOM 1760 C C . VAL A 1 226 ? -4.466 -14.323 6.440 1.00 97.38 226 VAL A C 1
ATOM 1762 O O . VAL A 1 226 ? -3.681 -15.271 6.477 1.00 97.38 226 VAL A O 1
ATOM 1765 N N . TYR A 1 227 ? -4.805 -13.618 7.516 1.00 96.81 227 TYR A N 1
ATOM 1766 C CA . TYR A 1 227 ? -4.272 -13.882 8.849 1.00 96.81 227 TYR A CA 1
ATOM 1767 C C . TYR A 1 227 ? -5.397 -13.815 9.881 1.00 96.81 227 TYR A C 1
ATOM 1769 O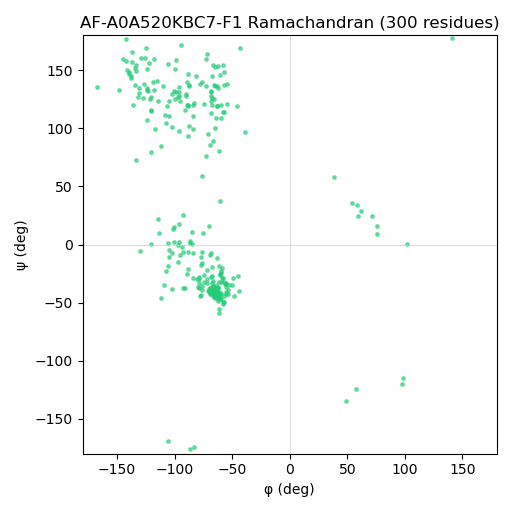 O . TYR A 1 227 ? -6.059 -12.788 10.018 1.00 96.81 227 TYR A O 1
ATOM 1777 N N . GLY A 1 228 ? -5.634 -14.922 10.589 1.00 96.56 228 GLY A N 1
ATOM 1778 C CA . GLY A 1 228 ? -6.825 -15.069 11.428 1.00 96.56 228 GLY A CA 1
ATOM 1779 C C . GLY A 1 228 ? -8.102 -14.897 10.603 1.00 96.56 228 GLY A C 1
ATOM 1780 O O . GLY A 1 228 ? -8.295 -15.590 9.601 1.00 96.56 228 GLY A O 1
ATOM 1781 N N . GLU A 1 229 ? -8.962 -13.972 11.021 1.00 96.31 229 GLU A N 1
ATOM 1782 C CA . GLU A 1 229 ? -10.192 -13.610 10.306 1.00 96.31 229 GLU A CA 1
ATOM 1783 C C . GLU A 1 229 ? -10.006 -12.424 9.342 1.00 96.31 229 GLU A C 1
ATOM 1785 O O . GLU A 1 229 ? -10.929 -12.088 8.597 1.00 96.31 229 GLU A O 1
ATOM 1790 N N . GLY A 1 230 ? -8.836 -11.780 9.354 1.00 97.31 230 GLY A N 1
ATOM 1791 C CA . GLY A 1 230 ? -8.549 -10.573 8.585 1.00 97.31 230 GLY A CA 1
ATOM 1792 C C . GLY A 1 230 ? -7.654 -10.794 7.374 1.00 97.31 230 GLY A C 1
ATOM 1793 O O . GLY A 1 230 ? -7.380 -11.914 6.931 1.00 97.31 230 GLY A O 1
ATOM 1794 N N . LYS A 1 231 ? -7.198 -9.679 6.805 1.00 97.56 231 LYS A N 1
ATOM 1795 C CA . LYS A 1 231 ? -6.392 -9.650 5.580 1.00 97.56 231 LYS A CA 1
ATOM 1796 C C . LYS A 1 231 ? -5.262 -8.637 5.716 1.00 97.56 231 LYS A C 1
ATOM 1798 O O . LYS A 1 231 ? -5.465 -7.562 6.271 1.00 97.56 231 LYS A O 1
ATOM 1803 N N . VAL A 1 232 ? -4.103 -8.963 5.158 1.00 98.50 232 VAL A N 1
ATOM 1804 C CA . VAL A 1 232 ? -2.969 -8.044 5.026 1.00 98.50 232 VAL A CA 1
ATOM 1805 C C . VAL A 1 232 ? -2.662 -7.847 3.552 1.00 98.50 232 VAL A C 1
ATOM 1807 O O . VAL A 1 232 ? -2.597 -8.821 2.803 1.00 98.50 232 VAL A O 1
ATOM 1810 N N . ILE A 1 233 ? -2.487 -6.596 3.139 1.00 98.44 233 ILE A N 1
ATOM 1811 C CA . ILE A 1 233 ? -2.060 -6.198 1.798 1.00 98.44 233 ILE A CA 1
ATOM 1812 C C . ILE A 1 233 ? -0.866 -5.267 1.960 1.00 98.44 233 ILE A C 1
ATOM 1814 O O . ILE A 1 233 ? -0.955 -4.270 2.672 1.00 98.44 233 ILE A O 1
ATOM 1818 N N . VAL A 1 234 ? 0.243 -5.580 1.299 1.00 97.88 234 VAL A N 1
ATOM 1819 C CA . VAL A 1 234 ? 1.470 -4.778 1.356 1.00 97.88 234 VAL A CA 1
ATOM 1820 C C . VAL A 1 234 ? 1.732 -4.197 -0.022 1.00 97.88 234 VAL A C 1
ATOM 1822 O O . VAL A 1 234 ? 1.804 -4.933 -1.008 1.00 97.88 234 VAL A O 1
ATOM 1825 N N . LEU A 1 235 ? 1.839 -2.872 -0.082 1.00 95.81 235 LEU A N 1
ATOM 1826 C CA . LEU A 1 235 ? 2.276 -2.121 -1.251 1.00 95.81 235 LEU A CA 1
ATOM 1827 C C . LEU A 1 235 ? 3.749 -1.744 -1.080 1.00 95.81 235 LEU A C 1
ATOM 1829 O O . LEU A 1 235 ? 4.183 -1.503 0.045 1.00 95.81 235 LEU A O 1
ATOM 1833 N N . PRO A 1 236 ? 4.506 -1.599 -2.177 1.00 91.50 236 PRO A N 1
ATOM 1834 C CA . PRO A 1 236 ? 5.928 -1.292 -2.089 1.00 91.50 236 PRO A CA 1
ATOM 1835 C C . PRO A 1 236 ? 6.185 0.186 -1.767 1.00 91.50 236 PRO A C 1
ATOM 1837 O O . PRO A 1 236 ? 7.321 0.570 -1.517 1.00 91.50 236 PRO A O 1
ATOM 1840 N N . THR A 1 237 ? 5.147 1.025 -1.836 1.00 90.00 237 THR A N 1
ATOM 1841 C CA . THR A 1 237 ? 5.221 2.469 -1.604 1.00 90.00 237 THR A CA 1
ATOM 1842 C C . THR A 1 237 ? 3.826 3.085 -1.458 1.00 90.00 237 THR A C 1
ATOM 1844 O O . THR A 1 237 ? 2.917 2.834 -2.263 1.00 90.00 237 THR A O 1
ATOM 1847 N N . GLU A 1 238 ? 3.684 3.945 -0.461 1.00 90.31 238 GLU A N 1
ATOM 1848 C CA . GLU A 1 238 ? 2.652 4.961 -0.281 1.00 90.31 238 GLU A CA 1
ATOM 1849 C C . GLU A 1 238 ? 2.545 5.925 -1.465 1.00 90.31 238 GLU A C 1
ATOM 1851 O O . GLU A 1 238 ? 1.444 6.365 -1.813 1.00 90.31 238 GLU A O 1
ATOM 1856 N N . LYS A 1 239 ? 3.669 6.226 -2.137 1.00 90.38 239 LYS A N 1
ATOM 1857 C CA . LYS A 1 239 ? 3.745 7.251 -3.189 1.00 90.38 239 LYS A CA 1
ATOM 1858 C C . LYS A 1 239 ? 2.809 6.975 -4.340 1.00 90.38 239 LYS A C 1
ATOM 1860 O O . LYS A 1 239 ? 2.479 7.909 -5.059 1.00 90.38 239 LYS A O 1
ATOM 1865 N N . THR A 1 240 ? 2.358 5.734 -4.514 1.00 92.00 240 THR A N 1
ATOM 1866 C CA . THR A 1 240 ? 1.294 5.332 -5.449 1.00 92.00 240 THR A CA 1
ATOM 1867 C C . THR A 1 240 ? 0.008 6.142 -5.240 1.00 92.00 240 THR A C 1
ATOM 1869 O O . THR A 1 240 ? -0.640 6.536 -6.218 1.00 92.00 240 THR A O 1
ATOM 1872 N N . PHE A 1 241 ? -0.340 6.416 -3.981 1.00 92.94 241 PHE A N 1
ATOM 1873 C CA . PHE A 1 241 ? -1.577 7.066 -3.547 1.00 92.94 241 PHE A CA 1
ATOM 1874 C C . PHE A 1 241 ? -1.415 8.541 -3.170 1.00 92.94 241 PHE A C 1
ATOM 1876 O O . PHE A 1 241 ? -2.414 9.239 -2.9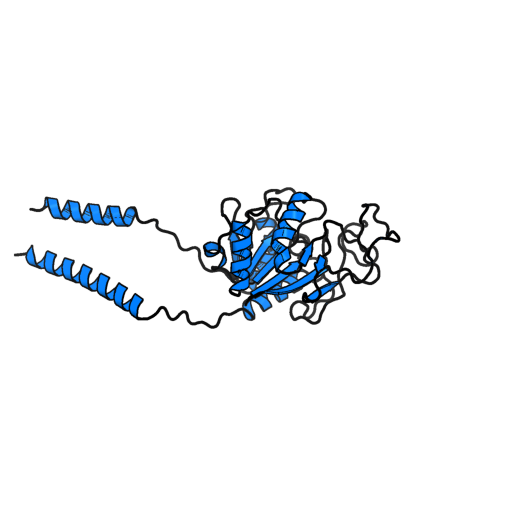90 1.00 92.94 241 PHE A O 1
ATOM 1883 N N . GLU A 1 242 ? -0.188 9.051 -3.115 1.00 90.38 242 GLU A N 1
ATOM 1884 C CA . GLU A 1 242 ? 0.052 10.475 -2.907 1.00 90.38 242 GLU A CA 1
ATOM 1885 C C . GLU A 1 242 ? -0.512 11.341 -4.043 1.00 90.38 242 GLU A C 1
ATOM 1887 O O . GLU A 1 242 ? -0.585 10.955 -5.216 1.00 90.38 242 GLU A O 1
ATOM 1892 N N . ARG A 1 243 ? -0.829 12.589 -3.706 1.00 87.56 243 ARG A N 1
ATOM 1893 C CA . ARG A 1 243 ? -1.467 13.609 -4.546 1.00 87.56 243 ARG A CA 1
ATOM 1894 C C . ARG A 1 243 ? -0.916 13.710 -5.967 1.00 87.56 243 ARG A C 1
ATOM 1896 O O . ARG A 1 243 ? -1.682 13.950 -6.912 1.00 87.56 243 ARG A O 1
ATOM 1903 N N . ILE A 1 244 ? 0.403 13.592 -6.124 1.00 85.69 244 ILE A N 1
ATOM 1904 C CA . ILE A 1 244 ? 1.088 13.713 -7.418 1.00 85.69 244 ILE A CA 1
ATOM 1905 C C . ILE A 1 244 ? 0.935 12.435 -8.249 1.00 85.69 244 ILE A C 1
ATOM 1907 O O . ILE A 1 244 ? 0.674 12.529 -9.453 1.00 85.69 244 ILE A O 1
ATOM 1911 N N . SER A 1 245 ? 1.096 11.260 -7.642 1.00 90.19 245 SER A N 1
ATOM 1912 C CA . SER A 1 245 ? 1.105 9.991 -8.375 1.00 90.19 245 SER A CA 1
ATOM 1913 C C . SER A 1 245 ? -0.276 9.374 -8.529 1.00 90.19 245 SER A C 1
ATOM 1915 O O . SER A 1 245 ? -0.489 8.673 -9.508 1.00 90.19 245 SER A O 1
ATOM 1917 N N . ILE A 1 246 ? -1.236 9.665 -7.648 1.00 94.38 246 ILE A N 1
ATOM 1918 C CA . ILE A 1 246 ? -2.575 9.057 -7.708 1.00 94.38 246 ILE A CA 1
ATOM 1919 C C . ILE A 1 246 ? -3.310 9.362 -9.023 1.00 94.38 246 ILE A C 1
ATOM 1921 O O . ILE A 1 246 ? -4.159 8.599 -9.471 1.00 94.38 246 ILE A O 1
ATOM 1925 N N . GLY A 1 247 ? -2.960 10.470 -9.686 1.00 94.06 247 GLY A N 1
ATOM 1926 C CA . GLY A 1 247 ? -3.472 10.821 -11.014 1.00 94.06 247 GLY A CA 1
ATOM 1927 C C . GLY A 1 247 ? -2.690 10.221 -12.190 1.00 94.06 247 GLY A C 1
ATOM 1928 O O . GLY A 1 247 ? -2.996 10.549 -13.336 1.00 94.06 247 GLY A O 1
ATOM 1929 N N . ARG A 1 248 ? -1.648 9.421 -11.945 1.00 94.94 248 ARG A N 1
ATOM 1930 C CA . ARG A 1 248 ? -0.870 8.742 -12.988 1.00 94.94 248 ARG A CA 1
ATOM 1931 C C . ARG A 1 248 ? -1.502 7.391 -13.294 1.00 94.94 248 ARG A C 1
ATOM 1933 O O . ARG A 1 248 ? -1.886 6.670 -12.379 1.00 94.94 248 ARG A O 1
ATOM 1940 N N . LYS A 1 249 ? -1.529 7.042 -14.586 1.00 96.19 249 LYS A N 1
ATOM 1941 C CA . LYS A 1 249 ? -2.044 5.755 -15.076 1.00 96.19 249 LYS A CA 1
ATOM 1942 C C . LYS A 1 249 ? -3.424 5.457 -14.458 1.00 96.19 249 LYS A C 1
ATOM 1944 O O . LYS A 1 249 ? -4.250 6.369 -14.405 1.00 96.19 249 LYS A O 1
ATOM 1949 N N . ASP A 1 250 ? -3.670 4.238 -13.987 1.00 97.88 250 ASP A N 1
ATOM 1950 C CA . ASP A 1 250 ? -4.910 3.854 -13.309 1.00 97.88 250 ASP A CA 1
ATOM 1951 C C . ASP A 1 250 ? -4.809 3.909 -11.767 1.00 97.88 250 ASP A C 1
ATOM 1953 O O . ASP A 1 250 ? -5.675 3.350 -11.098 1.00 97.88 250 ASP A O 1
ATOM 1957 N N . ASN A 1 251 ? -3.825 4.596 -11.161 1.00 97.75 251 ASN A N 1
ATOM 1958 C CA . ASN A 1 251 ? -3.627 4.593 -9.696 1.00 97.75 251 ASN A CA 1
ATOM 1959 C C . ASN A 1 251 ? -4.890 4.977 -8.903 1.00 97.75 251 ASN A C 1
ATOM 1961 O O . ASN A 1 251 ? -5.214 4.325 -7.914 1.00 97.75 251 ASN A O 1
ATOM 1965 N N . MET A 1 252 ? -5.640 5.995 -9.343 1.00 97.19 252 MET A N 1
ATOM 1966 C CA . MET A 1 252 ? -6.910 6.362 -8.701 1.00 97.19 25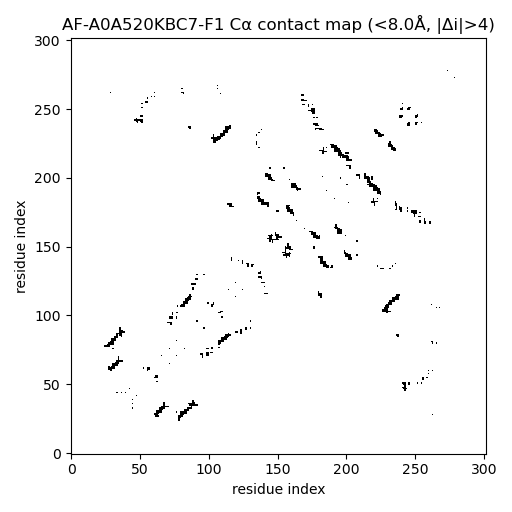2 MET A CA 1
ATOM 1967 C C . MET A 1 252 ? -7.952 5.242 -8.805 1.00 97.19 252 MET A C 1
ATOM 1969 O O . MET A 1 252 ? -8.651 4.951 -7.840 1.00 97.19 252 MET A O 1
ATOM 1973 N N . LYS A 1 253 ? -8.054 4.585 -9.967 1.00 97.56 253 LYS A N 1
ATOM 1974 C CA . LYS A 1 253 ? -8.989 3.468 -10.155 1.00 97.56 253 LYS A CA 1
ATOM 1975 C C . LYS A 1 253 ? -8.582 2.273 -9.289 1.00 97.56 253 LYS A C 1
ATOM 1977 O O . LYS A 1 253 ? -9.451 1.656 -8.686 1.00 97.56 253 LYS A O 1
ATOM 1982 N N . PHE A 1 254 ? -7.282 1.993 -9.185 1.00 98.00 254 PHE A N 1
ATOM 1983 C CA . PHE A 1 254 ? -6.745 0.990 -8.267 1.00 98.00 254 PHE A CA 1
ATOM 1984 C C . PHE A 1 254 ? -7.136 1.284 -6.823 1.00 98.00 254 PHE A C 1
ATOM 1986 O O . PHE A 1 254 ? -7.688 0.408 -6.167 1.00 98.00 254 PHE A O 1
ATOM 1993 N N . ALA A 1 255 ? -6.930 2.517 -6.356 1.00 96.94 255 ALA A N 1
ATOM 1994 C CA . ALA A 1 255 ? -7.318 2.913 -5.009 1.00 96.94 255 ALA A CA 1
ATOM 1995 C C . ALA A 1 255 ? -8.824 2.707 -4.767 1.00 96.94 255 ALA A C 1
ATOM 1997 O O . ALA A 1 255 ? -9.207 2.024 -3.821 1.00 96.94 255 ALA A O 1
ATOM 1998 N N . VAL A 1 256 ? -9.683 3.222 -5.651 1.00 96.38 256 VAL A N 1
ATOM 1999 C CA . VAL A 1 256 ? -11.144 3.083 -5.518 1.00 96.38 256 VAL A CA 1
ATOM 2000 C C . VAL A 1 256 ? -11.585 1.617 -5.518 1.00 96.38 256 VAL A C 1
ATOM 2002 O O . VAL A 1 256 ? -12.363 1.216 -4.654 1.00 96.38 256 VAL A O 1
ATOM 2005 N N . ASN A 1 257 ? -11.064 0.795 -6.435 1.00 97.38 257 ASN A N 1
ATOM 2006 C CA . ASN A 1 257 ? -11.375 -0.634 -6.470 1.00 97.38 257 ASN A CA 1
ATOM 2007 C C . ASN A 1 257 ? -10.919 -1.337 -5.183 1.00 97.38 257 ASN A C 1
ATOM 2009 O O . ASN A 1 257 ? -11.688 -2.099 -4.604 1.00 97.38 257 ASN A O 1
ATOM 2013 N N . LEU A 1 258 ? -9.687 -1.075 -4.732 1.00 97.56 258 LEU A N 1
ATOM 2014 C CA . LEU A 1 258 ? -9.100 -1.686 -3.540 1.00 97.56 258 LEU A CA 1
ATOM 2015 C C . LEU A 1 258 ? -9.908 -1.347 -2.285 1.00 97.56 258 LEU A C 1
ATOM 2017 O O . LEU A 1 258 ? -10.421 -2.241 -1.616 1.00 97.56 258 LEU A O 1
ATOM 2021 N N . PHE A 1 259 ? -10.058 -0.059 -1.970 1.00 97.38 259 PHE A N 1
ATOM 2022 C CA . PHE A 1 259 ? -10.768 0.367 -0.765 1.00 97.38 259 PHE A CA 1
ATOM 2023 C C . PHE A 1 259 ? -12.261 0.026 -0.839 1.00 97.38 259 PHE A C 1
ATOM 2025 O O . PHE A 1 259 ? -12.823 -0.465 0.139 1.00 97.38 259 PHE A O 1
ATOM 2032 N N . GLY A 1 260 ? -12.902 0.210 -1.997 1.00 95.88 260 GLY A N 1
ATOM 2033 C CA . GLY A 1 260 ? -14.317 -0.106 -2.187 1.00 95.88 260 GLY A CA 1
ATOM 2034 C C . GLY A 1 260 ? -14.635 -1.591 -2.003 1.00 95.88 260 GLY A C 1
ATOM 2035 O O . GLY A 1 260 ? -15.620 -1.930 -1.337 1.00 95.88 260 GLY A O 1
ATOM 2036 N N . ASP A 1 261 ? -13.797 -2.482 -2.537 1.00 94.75 261 ASP A N 1
ATOM 2037 C CA . ASP A 1 261 ? -13.974 -3.929 -2.389 1.00 94.75 261 ASP A CA 1
ATOM 2038 C C . ASP A 1 261 ? -13.742 -4.378 -0.941 1.00 94.75 261 ASP A C 1
ATOM 2040 O O . ASP A 1 261 ? -14.556 -5.115 -0.385 1.00 94.75 261 ASP A O 1
ATOM 2044 N N . LEU A 1 262 ? -12.707 -3.856 -0.274 1.00 95.12 262 LEU A N 1
ATOM 2045 C CA . LEU A 1 262 ? -12.425 -4.165 1.132 1.00 95.12 262 LEU A CA 1
ATOM 2046 C C . LEU A 1 262 ? -13.533 -3.669 2.071 1.00 95.12 262 LEU A C 1
ATOM 2048 O O . LEU A 1 262 ? -13.980 -4.401 2.957 1.00 95.12 262 LEU A O 1
ATOM 2052 N N . VAL A 1 263 ? -14.056 -2.459 1.859 1.00 92.94 263 VAL A N 1
ATOM 2053 C CA . VAL A 1 263 ? -15.190 -1.952 2.646 1.00 92.94 263 VAL A CA 1
ATOM 2054 C C . VAL A 1 263 ? -16.458 -2.761 2.369 1.00 92.94 263 VAL A C 1
ATOM 2056 O O . VAL A 1 263 ? -17.219 -3.032 3.299 1.00 92.94 263 VAL A O 1
ATOM 2059 N N . SER A 1 264 ? -16.683 -3.214 1.137 1.00 86.44 264 SER A N 1
ATOM 2060 C CA . SER A 1 264 ? -17.876 -3.994 0.779 1.00 86.44 264 SER A CA 1
ATOM 2061 C C . SER A 1 264 ? -17.808 -5.455 1.245 1.00 86.44 264 SER A C 1
ATOM 2063 O O . SER A 1 264 ? -18.828 -6.015 1.653 1.00 86.44 264 SER A O 1
ATOM 2065 N N . GLY A 1 265 ? -16.621 -6.065 1.210 1.00 69.31 265 GLY A N 1
ATOM 2066 C CA . GLY A 1 265 ? -16.376 -7.475 1.521 1.00 69.31 265 GLY A CA 1
ATOM 2067 C C . GLY A 1 265 ? -16.209 -7.783 3.011 1.00 69.31 265 GLY A C 1
ATOM 2068 O O . GLY A 1 265 ? -16.583 -8.869 3.447 1.00 69.31 265 GLY A O 1
ATOM 2069 N N . SER A 1 266 ? -15.728 -6.833 3.818 1.00 52.31 266 SER A N 1
ATOM 2070 C CA . SER A 1 266 ? -15.369 -7.075 5.225 1.00 52.31 266 SER A CA 1
ATOM 2071 C C . SER A 1 266 ? -16.487 -6.784 6.230 1.00 52.31 266 SER A C 1
ATOM 2073 O O . SER A 1 266 ? -16.201 -6.360 7.343 1.00 52.31 266 SER A O 1
ATOM 2075 N N . ARG A 1 267 ? -17.790 -6.828 5.885 1.00 39.47 267 ARG A N 1
ATOM 2076 C CA . ARG A 1 267 ? -18.835 -6.586 6.915 1.00 39.47 267 ARG A CA 1
ATOM 2077 C C . ARG A 1 267 ? -18.811 -7.774 7.879 1.00 39.47 267 ARG A C 1
ATOM 2079 O O . ARG A 1 267 ? -19.243 -8.844 7.451 1.00 39.47 267 ARG A O 1
ATOM 2086 N N . PRO A 1 268 ? -18.420 -7.616 9.162 1.00 36.91 268 PRO A N 1
ATOM 2087 C CA . PRO A 1 268 ? -18.858 -8.578 10.151 1.00 36.91 268 PRO A CA 1
ATOM 2088 C C . PRO A 1 268 ? -20.373 -8.410 10.191 1.00 36.91 268 PRO A C 1
ATOM 2090 O O . PRO A 1 268 ? -20.899 -7.379 10.613 1.00 36.91 268 PRO A O 1
ATOM 2093 N N . THR A 1 269 ? -21.109 -9.383 9.669 1.00 36.31 269 THR A N 1
ATOM 2094 C CA . THR A 1 269 ? -22.519 -9.511 10.013 1.00 36.31 269 THR A CA 1
ATOM 2095 C C . THR A 1 269 ? -22.586 -10.027 11.440 1.00 36.31 269 THR A C 1
ATOM 2097 O O . THR A 1 269 ? -22.874 -11.196 11.660 1.00 36.31 269 THR A O 1
ATOM 2100 N N . GLU A 1 270 ? -22.333 -9.156 12.406 1.00 35.38 270 GLU A N 1
ATOM 2101 C CA . GLU A 1 270 ? -22.934 -9.285 13.719 1.00 35.38 270 GLU A CA 1
ATOM 2102 C C . GLU A 1 270 ? -23.660 -7.980 14.017 1.00 35.38 270 GLU A C 1
ATOM 2104 O O . GLU A 1 270 ? -23.081 -6.935 14.307 1.00 35.38 270 GLU A O 1
ATOM 2109 N N . GLU A 1 271 ? -24.989 -8.068 13.958 1.00 36.16 271 GLU A N 1
ATOM 2110 C CA . GLU A 1 271 ? -25.812 -7.496 15.012 1.00 36.16 271 GLU A CA 1
ATOM 2111 C C . GLU A 1 271 ? -25.088 -7.762 16.338 1.00 36.16 271 GLU A C 1
ATOM 2113 O O . GLU A 1 271 ? -25.188 -8.846 16.909 1.00 36.16 271 GLU A O 1
ATOM 2118 N N . SER A 1 272 ? -24.331 -6.775 16.814 1.00 35.19 272 SER A N 1
ATOM 2119 C CA . SER A 1 272 ? -23.944 -6.666 18.211 1.00 35.19 272 SER A CA 1
ATOM 2120 C C . SER A 1 272 ? -25.245 -6.528 18.993 1.00 35.19 272 SER A C 1
ATOM 2122 O O . SER A 1 272 ? -25.736 -5.445 19.320 1.00 35.19 272 SER A O 1
ATOM 2124 N N . SER A 1 273 ? -25.888 -7.668 19.230 1.00 36.66 273 SER A N 1
ATOM 2125 C CA . SER A 1 273 ? -26.917 -7.802 20.228 1.00 36.66 273 SER A CA 1
ATOM 2126 C C . SER A 1 273 ? -26.202 -7.609 21.552 1.00 36.66 273 SER A C 1
ATOM 2128 O O . SER A 1 273 ? -25.724 -8.567 22.161 1.00 36.66 273 SER A O 1
ATOM 2130 N N . ILE A 1 274 ? -26.112 -6.354 21.997 1.00 40.56 274 ILE A N 1
ATOM 2131 C CA . ILE A 1 274 ? -25.855 -6.048 23.399 1.00 40.56 274 ILE A CA 1
ATOM 2132 C C . ILE A 1 274 ? -26.794 -6.973 24.174 1.00 40.56 274 ILE A C 1
ATOM 2134 O O . ILE A 1 274 ? -28.013 -6.892 23.965 1.00 40.56 274 ILE A O 1
ATOM 2138 N N . PRO A 1 275 ? -26.283 -7.881 25.025 1.00 36.50 275 PRO A N 1
ATOM 2139 C CA . PRO A 1 275 ? -27.151 -8.776 25.751 1.00 36.50 275 PRO A CA 1
ATOM 2140 C C . PRO A 1 275 ? -28.169 -7.913 26.494 1.00 36.50 275 PRO A C 1
ATOM 2142 O O . PRO A 1 275 ? -27.812 -7.076 27.330 1.00 36.50 275 PRO A O 1
ATOM 2145 N N . ILE A 1 276 ? -29.451 -8.141 26.203 1.00 45.41 276 ILE A N 1
ATOM 2146 C CA . ILE A 1 276 ? -30.601 -7.456 26.805 1.00 45.41 276 ILE A CA 1
ATOM 2147 C C . ILE A 1 276 ? -30.497 -7.322 28.350 1.00 45.41 276 ILE A C 1
ATOM 2149 O O . ILE A 1 276 ? -31.007 -6.323 28.868 1.00 45.41 276 ILE A O 1
ATOM 2153 N N . PRO A 1 277 ? -29.796 -8.194 29.124 1.00 42.47 277 PRO A N 1
ATOM 2154 C CA . PRO A 1 277 ? -29.574 -7.952 30.551 1.00 42.47 277 PRO A CA 1
ATOM 2155 C C . PRO A 1 277 ? -28.913 -6.609 30.895 1.00 42.47 277 PRO A C 1
ATOM 2157 O O . PRO A 1 277 ? -29.257 -6.030 31.925 1.00 42.47 277 PRO A O 1
ATOM 2160 N N . TYR A 1 278 ? -28.010 -6.080 30.061 1.00 44.56 278 TYR A N 1
ATOM 2161 C CA . TYR A 1 278 ? -27.257 -4.856 30.378 1.00 44.56 278 TYR A CA 1
ATOM 2162 C C . TYR A 1 278 ? -28.067 -3.579 30.132 1.00 44.56 278 TYR A C 1
ATOM 2164 O O . TYR A 1 278 ? -28.022 -2.654 30.946 1.00 44.56 278 TYR A O 1
ATOM 2172 N N . VAL A 1 279 ? -28.899 -3.556 29.086 1.00 47.28 279 VAL A N 1
ATOM 2173 C CA . VAL A 1 279 ? -29.834 -2.446 28.823 1.00 47.28 279 VAL A CA 1
ATOM 2174 C C . VAL A 1 279 ? -30.936 -2.412 29.887 1.00 47.28 279 VAL A C 1
ATOM 2176 O O . VAL A 1 279 ? -31.277 -1.347 30.405 1.00 47.28 279 VAL A O 1
ATOM 2179 N N . VAL A 1 280 ? -31.445 -3.579 30.298 1.00 48.59 280 VAL A N 1
ATOM 2180 C CA . VAL A 1 280 ? -32.451 -3.676 31.369 1.00 48.59 280 VAL A CA 1
ATOM 2181 C C . VAL A 1 280 ? -31.857 -3.297 32.731 1.00 48.59 280 VAL A C 1
ATOM 2183 O O . VAL A 1 280 ? -32.525 -2.612 33.506 1.00 48.59 280 VAL A O 1
ATOM 2186 N N . ALA A 1 281 ? -30.599 -3.653 33.017 1.00 47.78 281 ALA A N 1
ATOM 2187 C CA . ALA A 1 281 ? -29.909 -3.226 34.236 1.00 47.78 281 ALA A CA 1
ATOM 2188 C C . ALA A 1 281 ? -29.681 -1.704 34.270 1.00 47.78 281 ALA A C 1
ATOM 2190 O O . ALA A 1 281 ? -29.954 -1.072 35.291 1.00 47.78 281 ALA A O 1
ATOM 2191 N N . GLY A 1 282 ? -29.272 -1.094 33.151 1.00 41.75 282 GLY A N 1
ATOM 2192 C CA . GLY A 1 282 ? -29.108 0.360 33.040 1.00 41.75 282 GLY A CA 1
ATOM 2193 C C . GLY A 1 282 ? -30.421 1.125 33.239 1.00 41.75 282 GLY A C 1
ATOM 2194 O O . GLY A 1 282 ? -30.483 2.071 34.027 1.00 41.75 282 GLY A O 1
ATOM 2195 N N . ILE A 1 283 ? -31.509 0.664 32.611 1.00 52.75 283 ILE A N 1
ATOM 2196 C CA . ILE A 1 283 ? -32.845 1.264 32.766 1.00 52.75 283 ILE A CA 1
ATOM 2197 C C . ILE A 1 283 ? -33.382 1.067 34.195 1.00 52.75 283 ILE A C 1
ATOM 2199 O O . ILE A 1 283 ? -33.976 1.988 34.761 1.00 52.75 283 ILE A O 1
ATOM 2203 N N . ALA A 1 284 ? -33.138 -0.088 34.824 1.00 47.81 284 ALA A N 1
ATOM 2204 C CA . ALA A 1 284 ? -33.543 -0.345 36.207 1.00 47.81 284 ALA A CA 1
ATOM 2205 C C . ALA A 1 284 ? -32.801 0.555 37.210 1.00 47.81 284 ALA A C 1
ATOM 2207 O O . ALA A 1 284 ? -33.426 1.079 38.133 1.00 47.81 284 ALA A O 1
ATOM 2208 N N . VAL A 1 285 ? -31.502 0.802 37.016 1.00 51.88 285 VAL A N 1
ATOM 2209 C CA . VAL A 1 285 ? -30.722 1.715 37.870 1.00 51.88 285 VAL A CA 1
ATOM 2210 C C . VAL A 1 285 ? -31.225 3.155 37.733 1.00 51.88 285 VAL A C 1
ATOM 2212 O O . VAL A 1 285 ? -31.426 3.828 38.745 1.00 51.88 285 VAL A O 1
ATOM 2215 N N . ILE A 1 286 ? -31.534 3.613 36.517 1.00 54.28 286 ILE A N 1
ATOM 2216 C CA . ILE A 1 286 ? -32.092 4.957 36.287 1.00 54.28 286 ILE A CA 1
ATOM 2217 C C . ILE A 1 286 ? -33.492 5.091 36.907 1.00 54.28 286 ILE A C 1
ATOM 2219 O O . ILE A 1 286 ? -33.788 6.105 37.542 1.00 54.28 286 ILE A O 1
ATOM 2223 N N . ALA A 1 287 ? -34.341 4.065 36.807 1.00 53.50 287 ALA A N 1
ATOM 2224 C CA . ALA A 1 287 ? -35.678 4.070 37.402 1.00 53.50 287 ALA A CA 1
ATOM 2225 C C . ALA A 1 287 ? -35.650 4.023 38.942 1.00 53.50 287 ALA A C 1
ATOM 2227 O O . ALA A 1 287 ? -36.444 4.708 39.591 1.00 53.50 287 ALA A O 1
ATOM 2228 N N . VAL A 1 288 ? -34.722 3.271 39.544 1.00 56.00 288 VAL A N 1
ATOM 2229 C CA . VAL A 1 288 ? -34.538 3.216 41.006 1.00 56.00 288 VAL A CA 1
ATOM 2230 C C . VAL A 1 288 ? -33.983 4.540 41.534 1.00 56.00 288 VAL A C 1
ATOM 2232 O O . VAL A 1 288 ? -34.497 5.064 42.524 1.00 56.00 288 VAL A O 1
ATOM 2235 N N . CYS A 1 289 ? -33.008 5.137 40.844 1.00 53.50 289 CYS A N 1
ATOM 2236 C CA . CYS A 1 289 ? -32.467 6.450 41.197 1.00 53.50 289 CYS A CA 1
ATOM 2237 C C . CYS A 1 289 ? -33.513 7.565 41.019 1.00 53.50 289 CYS A C 1
ATOM 2239 O O . CYS A 1 289 ? -33.710 8.375 41.926 1.00 53.50 289 CYS A O 1
ATOM 2241 N N . GLY A 1 290 ? -34.257 7.572 39.909 1.00 53.34 290 GLY A N 1
ATOM 2242 C CA . GLY A 1 290 ? -35.336 8.533 39.658 1.00 53.34 290 GLY A CA 1
ATOM 2243 C C . GLY A 1 290 ? -36.506 8.389 40.637 1.00 53.34 290 GLY A C 1
ATOM 2244 O O . GLY A 1 290 ? -37.001 9.381 41.176 1.00 53.34 290 GLY A O 1
ATOM 2245 N N . GLY A 1 291 ? -36.912 7.156 40.948 1.00 56.09 291 GLY A N 1
ATOM 2246 C CA . GLY A 1 291 ? -37.955 6.864 41.933 1.00 56.09 291 GLY A CA 1
ATOM 2247 C C . GLY A 1 291 ? -37.566 7.278 43.354 1.00 56.09 291 GLY A C 1
ATOM 2248 O O . GLY A 1 291 ? -38.381 7.868 44.069 1.00 56.09 291 GLY A O 1
ATOM 2249 N N . ALA A 1 292 ? -36.310 7.050 43.752 1.00 54.28 292 ALA A N 1
ATOM 2250 C CA . ALA A 1 292 ? -35.786 7.495 45.042 1.00 54.28 292 ALA A CA 1
ATOM 2251 C C . ALA A 1 292 ? -35.797 9.028 45.164 1.00 54.28 292 ALA A C 1
ATOM 2253 O O . ALA A 1 292 ? -36.215 9.550 46.198 1.00 54.28 292 ALA A O 1
ATOM 2254 N N . VAL A 1 293 ? -35.441 9.752 44.097 1.00 52.56 293 VAL A N 1
ATOM 2255 C CA . VAL A 1 293 ? -35.479 11.225 44.054 1.00 52.56 293 VAL A CA 1
ATOM 2256 C C . VAL A 1 293 ? -36.914 11.757 44.164 1.00 52.56 293 VAL A C 1
ATOM 2258 O O . VAL A 1 293 ? -37.172 12.672 44.947 1.00 52.56 293 VAL A O 1
ATOM 2261 N N . VAL A 1 294 ? -37.884 11.151 43.472 1.00 55.69 294 VAL A N 1
ATOM 2262 C CA . VAL A 1 294 ? -39.295 11.586 43.518 1.00 55.69 294 VAL A CA 1
ATOM 2263 C C . VAL A 1 294 ? -39.949 11.298 44.877 1.00 55.69 294 VAL A C 1
ATOM 2265 O O . VAL A 1 294 ? -40.679 12.141 45.409 1.00 55.69 294 VAL A O 1
ATOM 2268 N N . ILE A 1 295 ? -39.679 10.137 45.483 1.00 56.88 295 ILE A N 1
ATOM 2269 C CA . ILE A 1 295 ? -40.178 9.792 46.828 1.00 56.88 295 ILE A CA 1
ATOM 2270 C C . ILE A 1 295 ? -39.562 10.716 47.885 1.00 56.88 295 ILE A C 1
ATOM 2272 O O . ILE A 1 295 ? -40.252 11.158 48.809 1.00 56.88 295 ILE A O 1
ATOM 2276 N N . PHE A 1 296 ? -38.282 11.046 47.729 1.00 52.66 296 PHE A N 1
ATOM 2277 C CA . PHE A 1 296 ? -37.576 11.979 48.593 1.00 52.66 296 PHE A CA 1
ATOM 2278 C C . PHE A 1 296 ? -38.143 13.403 48.501 1.00 52.66 296 PHE A C 1
ATOM 2280 O O . PHE A 1 296 ? -38.422 14.023 49.529 1.00 52.66 296 PHE A O 1
ATOM 2287 N N . MET A 1 297 ? -38.422 13.891 47.287 1.00 49.62 297 MET A N 1
ATOM 2288 C CA . MET A 1 297 ? -39.052 15.198 47.070 1.00 49.62 297 MET A CA 1
ATOM 2289 C C . MET A 1 297 ? -40.480 15.269 47.633 1.00 49.62 297 MET A C 1
ATOM 2291 O O . MET A 1 297 ? -40.836 16.260 48.268 1.00 49.62 297 MET A O 1
ATOM 2295 N N . ARG A 1 298 ? -41.287 14.206 47.496 1.00 52.78 298 ARG A N 1
ATOM 2296 C CA . ARG A 1 298 ? -42.658 14.164 48.050 1.00 52.78 298 ARG A CA 1
ATOM 2297 C C . ARG A 1 298 ? -42.711 14.128 49.579 1.00 52.78 298 ARG A C 1
ATOM 2299 O O . ARG A 1 298 ? -43.688 14.602 50.154 1.00 52.78 298 ARG A O 1
ATOM 2306 N N . ARG A 1 299 ? -41.693 13.585 50.254 1.00 52.72 299 ARG A N 1
ATOM 2307 C CA . ARG A 1 299 ? -41.620 13.571 51.729 1.00 52.72 299 ARG A CA 1
ATOM 2308 C C . ARG A 1 299 ? -41.205 14.913 52.338 1.00 52.72 299 ARG A C 1
ATOM 2310 O O . ARG A 1 299 ? -41.467 15.120 53.515 1.00 52.72 299 ARG A O 1
ATOM 2317 N N . HIS A 1 300 ? -40.618 15.814 51.550 1.00 52.28 300 HIS A N 1
ATOM 2318 C CA . HIS A 1 300 ? -40.202 17.153 51.985 1.00 52.28 300 HIS A CA 1
ATOM 2319 C C . HIS A 1 300 ? -41.177 18.281 51.594 1.00 52.28 300 HIS A C 1
ATOM 2321 O O . HIS A 1 300 ? -40.910 19.439 51.902 1.00 52.28 300 HIS A O 1
ATOM 2327 N N . GLN A 1 301 ? -42.306 17.953 50.954 1.00 48.94 301 GLN A N 1
ATOM 2328 C CA . GLN A 1 301 ? -43.404 18.883 50.642 1.00 48.94 301 GLN A CA 1
ATOM 2329 C C . GLN A 1 301 ? -44.608 18.772 51.605 1.00 48.94 301 GLN A C 1
ATOM 2331 O O . GLN A 1 301 ? -45.676 19.305 51.310 1.00 48.94 301 GLN A O 1
ATOM 2336 N N . LYS A 1 302 ? -44.456 18.086 52.746 1.00 45.00 302 LYS A N 1
ATOM 2337 C CA . LYS A 1 302 ? -45.421 18.103 53.856 1.00 45.00 302 LYS A CA 1
ATOM 2338 C C . LYS A 1 302 ? -44.822 18.777 55.078 1.00 45.00 302 LYS A C 1
ATOM 2340 O O . LYS A 1 302 ? -43.622 18.533 55.332 1.00 45.00 302 LYS A O 1
#

Nearest PDB structures (foldseek):
  5fms-assembly2_B  TM=7.871E-01  e=2.672E-13  Mus musculus
  5fms-assembly1_A  TM=7.789E-01  e=8.079E-13  Mus musculus
  5fmr-assembly2_B  TM=7.810E-01  e=8.079E-13  Chlamydomonas reinhardtii
  5fms-assembly3_C  TM=8.145E-01  e=4.128E-11  Mus musculus
  8i5a-assembly1_A  TM=6.233E-01  e=6.623E-06  Burkholderia sp.

Mean predicted aligned error: 11.17 Å

Foldseek 3Di:
DPPVVVVVVVVVVVVVVPPPPPVPDAQFAEEEECLQPDDCVVHDVCQFLVVLQVLCVVVVGGYYYDHNVDAQALVVLVSYQEYEYAAGQDAHDPRNLVSVQVCQLVQHEYEDAAHALVPHDVVNQVRVQVSCVVQQKHWDSWAKADQPAADDDNLRQFHWWQDFDPDQLCVVARTATQHRFTFMDGDPQKAQGTFAAQAIWTDHPPPSDDDPPIDGGGTRAWIKHRHNNHIYIYGRHPSSSTPVNCPPGCSVSSSCSVSVCSSVVRDPPDPPPPPPVVVVVVVVVVCVVVVVVVVVVVVVVD